Protein AF-H3Z9L7-F1 (afdb_monomer)

Solvent-accessible surface area (backbone atoms only — not comparable to full-atom values): 13593 Å² total; per-residue (Å²): 130,85,54,36,37,76,87,76,59,53,70,48,98,60,85,63,90,52,75,41,64,40,90,86,77,64,50,62,37,34,60,42,58,54,85,93,40,88,86,55,59,72,44,63,26,44,66,69,57,41,51,52,47,52,49,51,50,51,51,52,50,52,51,52,52,47,47,65,67,30,56,75,47,74,56,52,65,69,63,22,47,75,63,36,71,85,96,60,56,69,71,52,28,53,46,48,16,50,54,49,39,61,72,71,56,73,44,80,50,39,62,26,39,14,50,53,23,41,52,45,12,55,53,27,44,78,68,70,36,56,69,59,13,51,54,25,35,52,52,12,52,51,29,42,53,50,46,49,51,69,74,42,77,84,52,90,86,80,63,85,51,81,46,59,60,93,84,46,56,75,66,47,54,71,48,78,48,54,77,42,81,55,69,95,62,88,88,80,86,80,90,87,84,81,93,77,74,92,75,73,75,96,80,79,86,89,82,87,81,85,89,79,73,84,81,88,78,80,95,129

Sequence (220 aa):
MDLNCPYCQTAFPKFPSRKTKCQACGQVVYPKRRIEDPAGVKVLLTEQQANEVENAWREHQAKAQLIETLKPTGITFEQLQTYSAPDIAIEDIAYHGLQHCLHEFLIDDLNARAFAYHLLGNLAWKRAQKDKAFQFHQNGFFNTAKNFQTKQTSIPGLKLELKGRPLACAECTQVAGVLELDVYLHQKLLPVTSCKLFARNFGRGCLELYPNLPSFTNWT

Nearest PDB structures (foldseek):
  4wng-assembly1_A  TM=5.705E-01  e=8.956E-01  Homo sapiens
  4wne-assembly1_A  TM=5.656E-01  e=1.376E+00  Homo sapiens
  4g2v-assembly1_A  TM=6.083E-01  e=2.246E+00  Mus musculus
  8tau-assembly1_Z  TM=6.635E-01  e=5.989E+00  Homo sapiens

Foldseek 3Di:
DQQAAPPPGDHDPDRDPAFDADPPPRATWGFAFAPVDPVRHTDTDHPVVVVVRVVVVVQVVLQVVVQVLLVLQVDGLVQLVVQDDPPDRSLRSLQRSLVVCVVVVVRVQLQSQLSSLQSNLVSCVVVVVNVSSLVSNVSSVVSVVVVVCVVVVVDPPWDFDFDADPPDDPVSVVSGGPGAGPGPDPDDDDDDDDDPPVPDDDDDDDDDDDDDDDDDDDDD

Secondary structure (DSSP, 8-state):
---B-TTT-PBPSS--SS-EE-TTT--EEEEEE-SS-TT--EEEE-HHHHHHHHHHHHHHHHHHHHHHHHGGGT--HHHHHTTS-TT--HHHHHHHHHHHHHHTT---SHHHHHHHHHHHHHHHHHTT-HHHHHHHHHHHHHHHHHHHHHHTTTSTT----EEPPTT--HHHHHS----EE-----S-PPP------SSSSS------------------

Organism: NCBI:txid1129374

pLDDT: mean 74.97, std 24.69, range [27.86, 98.62]

Radius of gyration: 26.39 Å; Cα contacts (8 Å, |Δi|>4): 223; chains: 1; bounding box: 45×48×92 Å

Structure (mmCIF, N/CA/C/O backbone):
data_AF-H3Z9L7-F1
#
_entry.id   AF-H3Z9L7-F1
#
loop_
_atom_site.group_PDB
_atom_site.id
_atom_site.type_symbol
_atom_site.label_atom_id
_atom_site.label_alt_id
_atom_site.label_comp_id
_atom_site.label_asym_id
_atom_site.label_entity_id
_atom_site.label_seq_id
_atom_site.pdbx_PDB_ins_code
_atom_site.Cartn_x
_atom_site.Cartn_y
_atom_site.Cartn_z
_atom_site.occupancy
_atom_site.B_iso_or_equiv
_atom_site.auth_seq_id
_atom_site.auth_comp_id
_atom_site.auth_asym_id
_atom_site.auth_atom_id
_atom_site.pdbx_PDB_model_num
ATOM 1 N N . MET A 1 1 ? -20.905 -10.219 20.782 1.00 67.69 1 MET A N 1
ATOM 2 C CA . MET A 1 1 ? -20.022 -9.038 20.682 1.00 67.69 1 MET A CA 1
ATOM 3 C C . MET A 1 1 ? -20.094 -8.324 22.000 1.00 67.69 1 MET A C 1
ATOM 5 O O . MET A 1 1 ? -21.196 -7.969 22.409 1.00 67.69 1 MET A O 1
ATOM 9 N N . ASP A 1 2 ? -18.953 -8.135 22.644 1.00 81.75 2 ASP A N 1
ATOM 10 C CA . ASP A 1 2 ? -18.918 -7.450 23.926 1.00 81.75 2 ASP A CA 1
ATOM 11 C C . ASP A 1 2 ? -19.124 -5.957 23.693 1.00 81.75 2 ASP A C 1
ATOM 13 O O . ASP A 1 2 ? -18.358 -5.283 23.007 1.00 81.75 2 ASP A O 1
ATOM 17 N N . LEU A 1 3 ? -20.222 -5.450 24.241 1.00 94.19 3 LEU A N 1
ATOM 18 C CA . LEU A 1 3 ? -20.629 -4.049 24.187 1.00 94.19 3 LEU A CA 1
ATOM 19 C C . LEU A 1 3 ? -19.972 -3.235 25.306 1.00 94.19 3 LEU A C 1
ATOM 21 O O . LEU A 1 3 ? -20.516 -2.228 25.747 1.00 94.19 3 LEU A O 1
ATOM 25 N N . ASN A 1 4 ? -18.812 -3.673 25.781 1.00 97.94 4 ASN A N 1
ATOM 26 C CA . ASN A 1 4 ? -18.179 -3.151 26.981 1.00 97.94 4 ASN A CA 1
ATOM 27 C C . ASN A 1 4 ? -17.199 -2.029 26.640 1.00 97.94 4 ASN A C 1
ATOM 29 O O . ASN A 1 4 ? -16.520 -2.046 25.612 1.00 97.94 4 ASN A O 1
ATOM 33 N N . CYS A 1 5 ? -17.131 -1.023 27.509 1.00 97.94 5 CYS A N 1
ATOM 34 C CA . CYS A 1 5 ? -16.159 0.052 27.389 1.00 97.94 5 CYS A CA 1
ATOM 35 C C . CYS A 1 5 ? -14.731 -0.506 27.522 1.00 97.94 5 CYS A C 1
ATOM 37 O O . CYS A 1 5 ? -14.427 -1.091 28.559 1.00 97.94 5 CYS A O 1
ATOM 39 N N . PRO A 1 6 ? -13.816 -0.262 26.565 1.00 97.75 6 PRO A N 1
ATOM 40 C CA . PRO A 1 6 ? -12.449 -0.781 26.637 1.00 97.75 6 PRO A CA 1
ATOM 41 C C . PRO A 1 6 ? -11.633 -0.204 27.807 1.00 97.75 6 PRO A C 1
ATOM 43 O O . PRO A 1 6 ? -10.583 -0.743 28.134 1.00 97.75 6 PRO A O 1
ATOM 46 N N . TYR A 1 7 ? -12.106 0.875 28.447 1.00 97.88 7 TYR A N 1
ATOM 47 C CA . TYR A 1 7 ? -11.436 1.513 29.585 1.00 97.88 7 TYR A CA 1
ATOM 48 C C . TYR A 1 7 ? -11.915 1.005 30.951 1.00 97.88 7 TYR A C 1
ATOM 50 O O . TYR A 1 7 ? -11.100 0.786 31.836 1.00 97.88 7 TYR A O 1
ATOM 58 N N . CYS A 1 8 ? -13.230 0.858 31.150 1.00 97.94 8 CYS A N 1
ATOM 59 C CA . CYS A 1 8 ? -13.816 0.525 32.460 1.00 97.94 8 CYS A CA 1
ATOM 60 C C . CYS A 1 8 ? -14.693 -0.732 32.458 1.00 97.94 8 CYS A C 1
ATOM 62 O O . CYS A 1 8 ? -15.274 -1.065 33.483 1.00 97.94 8 CYS A O 1
ATOM 64 N N . GLN A 1 9 ? -14.819 -1.410 31.316 1.00 97.94 9 GLN A N 1
ATOM 65 C CA . GLN A 1 9 ? -15.633 -2.613 31.112 1.00 97.94 9 GLN A CA 1
ATOM 66 C C . GLN A 1 9 ? -17.149 -2.448 31.311 1.00 97.94 9 GLN A C 1
ATOM 68 O O . GLN A 1 9 ? -17.894 -3.395 31.074 1.00 97.94 9 GLN A O 1
ATOM 73 N N . THR A 1 10 ? -17.650 -1.254 31.644 1.00 98.06 10 THR A N 1
ATOM 74 C CA . THR A 1 10 ? -19.096 -1.000 31.707 1.00 98.06 10 THR A CA 1
ATOM 75 C C . THR A 1 10 ? -19.752 -1.215 30.344 1.00 98.06 10 THR A C 1
ATOM 77 O O . THR A 1 10 ? -19.306 -0.654 29.336 1.00 98.06 10 THR A O 1
ATOM 80 N N . ALA A 1 11 ? -20.831 -1.995 30.321 1.00 97.62 11 ALA A N 1
ATOM 81 C CA . ALA A 1 11 ? -21.614 -2.261 29.122 1.00 97.62 11 ALA A CA 1
ATOM 82 C C . ALA A 1 11 ? -22.328 -0.997 28.611 1.00 97.62 11 ALA A C 1
ATOM 84 O O . ALA A 1 11 ? -22.915 -0.230 29.376 1.00 97.62 11 ALA A O 1
ATOM 85 N N . PHE A 1 12 ? -22.311 -0.792 27.296 1.00 96.81 12 PHE A N 1
ATOM 86 C CA . PHE A 1 12 ? -23.117 0.215 26.621 1.00 96.81 12 PHE A CA 1
ATOM 87 C C . PHE A 1 12 ? -24.539 -0.317 26.381 1.00 96.81 12 PHE A C 1
ATOM 89 O O . PHE A 1 12 ? -24.693 -1.458 25.946 1.00 96.81 12 PHE A O 1
ATOM 96 N N . PRO A 1 13 ? -25.587 0.513 26.556 1.00 96.25 13 PRO A N 1
ATOM 97 C CA . PRO A 1 13 ? -26.972 0.090 26.322 1.00 96.25 13 PRO A CA 1
ATOM 98 C C . PRO A 1 13 ? -27.248 -0.236 24.846 1.00 96.25 13 PRO A C 1
ATOM 100 O O . PRO A 1 13 ? -28.115 -1.042 24.523 1.00 96.25 13 PRO A O 1
ATOM 103 N N . LYS A 1 14 ? -26.512 0.407 23.932 1.00 96.81 14 LYS A N 1
ATOM 104 C CA . LYS A 1 14 ? -26.560 0.183 22.486 1.00 96.81 14 LYS A CA 1
ATOM 105 C C . LYS A 1 14 ? -25.184 0.448 21.888 1.00 96.81 14 LYS A C 1
ATOM 107 O O . LYS A 1 14 ? -24.465 1.325 22.365 1.00 96.81 14 LYS A O 1
ATOM 112 N N . PHE A 1 15 ? -24.848 -0.251 20.803 1.00 97.19 15 PHE A N 1
ATOM 113 C CA . PHE A 1 15 ? -23.586 -0.033 20.100 1.00 97.19 15 PHE A CA 1
ATOM 114 C C . PHE A 1 15 ? -23.512 1.392 19.529 1.00 97.19 15 PHE A C 1
ATOM 116 O O . PHE A 1 15 ? -24.370 1.766 18.718 1.00 97.19 15 PHE A O 1
ATOM 123 N N . PRO A 1 16 ? -22.514 2.205 19.916 1.00 96.94 16 PRO A N 1
ATOM 124 C CA . PRO A 1 16 ? -22.379 3.555 19.393 1.00 96.94 16 PRO A CA 1
ATOM 125 C C . PRO A 1 16 ? -22.015 3.525 17.902 1.00 96.94 16 PRO A C 1
ATOM 127 O O . PRO A 1 16 ? -21.085 2.847 17.470 1.00 96.94 16 PRO A O 1
ATOM 130 N N . SER A 1 17 ? -22.747 4.289 17.087 1.00 96.94 17 SER A N 1
ATOM 131 C CA . SER A 1 17 ? -22.490 4.392 15.642 1.00 96.94 17 SER A CA 1
ATOM 132 C C . SER A 1 17 ? -21.330 5.333 15.296 1.00 96.94 17 SER A C 1
ATOM 134 O O . SER A 1 17 ? -20.729 5.186 14.231 1.00 96.94 17 SER A O 1
ATOM 136 N N . ARG A 1 18 ? -21.017 6.271 16.199 1.00 97.69 18 ARG A N 1
ATOM 137 C CA . ARG A 1 18 ? -19.987 7.316 16.092 1.00 97.69 18 ARG A CA 1
ATOM 138 C C . ARG A 1 18 ? -19.133 7.373 17.362 1.00 97.69 18 ARG A C 1
ATOM 140 O O . ARG A 1 18 ? -19.502 6.787 18.379 1.00 97.69 18 ARG A O 1
ATOM 147 N N . LYS A 1 19 ? -18.022 8.117 17.317 1.00 97.88 19 LYS A N 1
ATOM 148 C CA . LYS A 1 19 ? -17.190 8.443 18.492 1.00 97.88 19 LYS A CA 1
ATOM 149 C C . LYS A 1 19 ? -18.081 8.948 19.638 1.00 97.88 19 LYS A C 1
ATOM 151 O O . LYS A 1 19 ? -18.848 9.888 19.437 1.00 97.88 19 LYS A O 1
ATOM 156 N N . THR A 1 20 ? -18.022 8.302 20.804 1.00 98.31 20 THR A N 1
ATOM 157 C CA . THR A 1 20 ? -18.962 8.544 21.920 1.00 98.31 20 THR A CA 1
ATOM 158 C C . THR A 1 20 ? -18.232 8.489 23.265 1.00 98.31 20 THR A C 1
ATOM 160 O O . THR A 1 20 ? -17.311 7.697 23.420 1.00 98.31 20 THR A O 1
ATOM 163 N N . LYS A 1 21 ? -18.617 9.319 24.245 1.00 98.56 21 LYS A N 1
ATOM 164 C CA . LYS A 1 21 ? -18.090 9.249 25.623 1.00 98.56 21 LYS A CA 1
ATOM 165 C C . LYS A 1 21 ? -18.813 8.165 26.425 1.00 98.56 21 LYS A C 1
ATOM 167 O O . LYS A 1 21 ? -20.038 8.082 26.374 1.00 98.56 21 LYS A O 1
ATOM 172 N N . CYS A 1 22 ? -18.073 7.353 27.173 1.00 98.38 22 CYS A N 1
ATOM 173 C CA . CYS A 1 22 ? -18.640 6.401 28.121 1.00 98.38 22 CYS A CA 1
ATOM 174 C C . CYS A 1 22 ? -19.298 7.152 29.286 1.00 98.38 22 CYS A C 1
ATOM 176 O O . CYS A 1 22 ? -18.670 8.018 29.892 1.00 98.38 22 CYS A O 1
ATOM 178 N N . GLN A 1 23 ? -20.542 6.805 29.623 1.00 98.06 23 GLN A N 1
ATOM 179 C CA . GLN A 1 23 ? -21.268 7.450 30.725 1.00 98.06 23 GLN A CA 1
ATOM 180 C C . GLN A 1 23 ? -20.692 7.110 32.108 1.00 98.06 23 GLN A C 1
ATOM 182 O O . GLN A 1 23 ? -20.863 7.895 33.031 1.00 98.06 23 GLN A O 1
ATOM 187 N N . ALA A 1 24 ? -19.993 5.978 32.249 1.00 98.06 24 ALA A N 1
ATOM 188 C CA . ALA A 1 24 ? -19.417 5.551 33.523 1.00 98.06 24 ALA A CA 1
ATOM 189 C C . ALA A 1 24 ? -18.050 6.190 33.810 1.00 98.06 24 ALA A C 1
ATOM 191 O O . ALA A 1 24 ? -17.832 6.707 34.897 1.00 98.06 24 ALA A O 1
ATOM 192 N N . CYS A 1 25 ? -17.126 6.170 32.842 1.00 98.25 25 CYS A N 1
ATOM 193 C CA . CYS A 1 25 ? -15.749 6.637 33.057 1.00 98.25 25 CYS A CA 1
ATOM 194 C C . CYS A 1 25 ? -15.391 7.941 32.325 1.00 98.25 25 CYS A C 1
ATOM 196 O O . CYS A 1 25 ? -14.255 8.395 32.415 1.00 98.25 25 CYS A O 1
ATOM 198 N N . GLY A 1 26 ? -16.302 8.516 31.533 1.00 98.25 26 GLY A N 1
ATOM 199 C CA . GLY A 1 26 ? -16.083 9.762 30.782 1.00 98.25 26 GLY A CA 1
ATOM 200 C C . GLY A 1 26 ? -15.141 9.660 29.571 1.00 98.25 26 GLY A C 1
ATOM 201 O O . GLY A 1 26 ? -15.117 10.577 28.746 1.00 98.25 26 GLY A O 1
ATOM 202 N N . GLN A 1 27 ? -14.405 8.553 29.426 1.00 98.56 27 GLN A N 1
ATOM 203 C CA . GLN A 1 27 ? -13.460 8.327 28.327 1.00 98.56 27 GLN A CA 1
ATOM 204 C C . GLN A 1 27 ? -14.170 8.173 26.981 1.00 98.56 27 GLN A C 1
ATOM 206 O O . GLN A 1 27 ? -15.292 7.664 26.902 1.00 98.56 27 GLN A O 1
ATOM 211 N N . VAL A 1 28 ? -13.514 8.608 25.906 1.00 98.62 28 VAL A N 1
ATOM 212 C CA . VAL A 1 28 ? -14.065 8.521 24.552 1.00 98.62 28 VAL A CA 1
ATOM 213 C C . VAL A 1 28 ? -13.734 7.172 23.921 1.00 98.62 28 VAL A C 1
ATOM 215 O O . VAL A 1 28 ? -12.575 6.778 23.878 1.00 98.62 28 VAL A O 1
ATOM 218 N N . VAL A 1 29 ? -14.744 6.490 23.383 1.00 98.50 29 VAL A N 1
ATOM 219 C CA . VAL A 1 29 ? -14.595 5.219 22.666 1.00 98.50 29 VAL A CA 1
ATOM 220 C C . VAL A 1 29 ? -14.807 5.406 21.167 1.00 98.50 29 VAL A C 1
ATOM 222 O O . VAL A 1 29 ? -15.616 6.234 20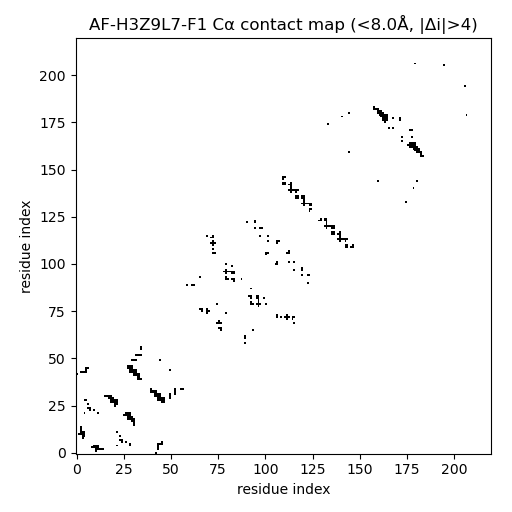.724 1.00 98.50 29 VAL A O 1
ATOM 225 N N . TYR A 1 30 ? -14.093 4.605 20.382 1.00 98.31 30 TYR A N 1
ATOM 226 C CA . TYR A 1 30 ? -14.054 4.700 18.928 1.00 98.31 30 TYR A CA 1
ATOM 227 C C . TYR A 1 30 ? -14.5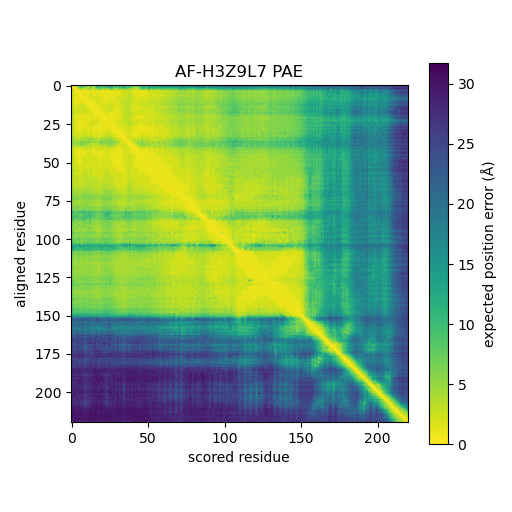84 3.405 18.296 1.00 98.31 30 TYR A C 1
ATOM 229 O O . TYR A 1 30 ? -13.933 2.367 18.408 1.00 98.31 30 TYR A O 1
ATOM 237 N N . PRO A 1 31 ? -15.753 3.428 17.627 1.00 97.88 31 PRO A N 1
ATOM 238 C CA . PRO A 1 31 ? -16.260 2.263 16.910 1.00 97.88 31 PRO A CA 1
ATOM 239 C C . PRO A 1 31 ? -15.533 2.096 15.565 1.00 97.88 31 PRO A C 1
ATOM 241 O O . PRO A 1 31 ? -15.737 2.897 14.647 1.00 97.88 31 PRO A O 1
ATOM 244 N N . LYS A 1 32 ? -14.709 1.051 15.425 1.00 97.56 32 LYS A N 1
ATOM 245 C CA . LYS A 1 32 ? -13.908 0.756 14.216 1.00 97.56 32 LYS A CA 1
ATOM 246 C C . LYS A 1 32 ? -14.072 -0.696 13.767 1.00 97.56 32 LYS A C 1
ATOM 248 O O . LYS A 1 32 ? -14.467 -1.538 14.564 1.00 97.56 32 LYS A O 1
ATOM 253 N N . ARG A 1 33 ? -13.790 -0.984 12.493 1.00 96.69 33 ARG A N 1
ATOM 254 C CA . ARG A 1 33 ? -13.698 -2.355 11.957 1.00 96.69 33 ARG A CA 1
ATOM 255 C C . ARG A 1 33 ? -12.232 -2.760 11.898 1.00 96.69 33 ARG A C 1
ATOM 257 O O . ARG A 1 33 ? -11.414 -1.937 11.497 1.00 96.69 33 ARG A O 1
ATOM 264 N N . ARG A 1 34 ? -11.918 -3.990 12.286 1.00 95.00 34 ARG A N 1
ATOM 265 C CA . ARG A 1 34 ? -10.572 -4.563 12.158 1.00 95.00 34 ARG A CA 1
ATOM 266 C C . ARG A 1 34 ? -10.368 -5.135 10.753 1.00 95.00 34 ARG A C 1
ATOM 268 O O . ARG A 1 34 ? -11.351 -5.460 10.094 1.00 95.00 34 ARG A O 1
ATOM 275 N N . ILE A 1 35 ? -9.123 -5.207 10.291 1.00 94.50 35 ILE A N 1
ATOM 276 C CA . ILE A 1 35 ? -8.789 -5.747 8.957 1.00 94.50 35 ILE A CA 1
ATOM 277 C C . ILE A 1 35 ? -8.804 -7.269 8.983 1.00 94.50 35 ILE A C 1
ATOM 279 O O . ILE A 1 35 ? -9.202 -7.902 8.012 1.00 94.50 35 ILE A O 1
ATOM 283 N N . GLU A 1 36 ? -8.428 -7.848 10.121 1.00 93.25 36 GLU A N 1
ATOM 284 C CA . GLU A 1 36 ? -8.364 -9.289 10.353 1.00 93.25 36 GLU A CA 1
ATOM 285 C C . GLU A 1 36 ? -9.750 -9.928 10.475 1.00 93.25 36 GLU A C 1
ATOM 287 O O . GLU A 1 36 ? -9.844 -11.145 10.603 1.00 93.25 36 GLU A O 1
ATOM 292 N N . ASP A 1 37 ? -10.820 -9.126 10.469 1.00 92.19 37 ASP A N 1
ATOM 293 C CA . ASP A 1 37 ? -12.195 -9.599 10.546 1.00 92.19 37 ASP A CA 1
ATOM 294 C C . ASP A 1 37 ? -12.914 -9.450 9.192 1.00 92.19 37 ASP A C 1
ATOM 296 O O . ASP A 1 37 ? -13.441 -8.373 8.878 1.00 92.19 37 ASP A O 1
ATOM 300 N N . PRO A 1 38 ? -13.013 -10.539 8.405 1.00 84.94 38 PRO A N 1
ATOM 301 C CA . PRO A 1 38 ? -13.709 -10.539 7.123 1.00 84.94 38 PRO A CA 1
ATOM 302 C C . PRO A 1 38 ? -15.198 -10.199 7.241 1.00 84.94 38 PRO A C 1
ATOM 304 O O . PRO A 1 38 ? -15.781 -9.673 6.293 1.00 84.94 38 PRO A O 1
ATOM 307 N N . ALA A 1 39 ? -15.830 -10.470 8.391 1.00 91.75 39 ALA A N 1
ATOM 308 C CA . ALA A 1 39 ? -17.236 -10.133 8.612 1.00 91.75 39 ALA A CA 1
ATOM 309 C C . ALA A 1 39 ? -17.443 -8.618 8.799 1.00 91.75 39 ALA A C 1
ATOM 311 O O . ALA A 1 39 ? -18.569 -8.118 8.717 1.00 91.75 39 ALA A O 1
ATOM 312 N N . GLY A 1 40 ? -16.359 -7.865 9.023 1.00 92.31 40 GLY A N 1
ATOM 313 C CA . GLY A 1 40 ? -16.381 -6.417 9.157 1.00 92.31 40 GLY A CA 1
ATOM 314 C C . GLY A 1 40 ? -17.156 -5.954 10.388 1.00 92.31 40 GLY A C 1
ATOM 315 O O . GLY A 1 40 ? -17.840 -4.923 10.340 1.00 92.31 40 GLY A O 1
ATOM 316 N N . VAL A 1 41 ? -17.077 -6.706 11.483 1.00 94.12 41 VAL A N 1
ATOM 317 C CA . VAL A 1 41 ? -17.716 -6.357 12.745 1.00 94.12 41 VAL A CA 1
ATOM 318 C C . VAL A 1 41 ? -17.068 -5.102 13.319 1.00 94.12 41 VAL A C 1
ATOM 320 O O . VAL A 1 41 ? -15.849 -4.918 13.307 1.00 94.12 41 VAL A O 1
ATOM 323 N N . LYS A 1 42 ? -17.902 -4.198 13.844 1.00 95.81 42 LYS A N 1
ATOM 324 C CA . LYS A 1 42 ? -17.410 -3.042 14.593 1.00 95.81 42 LYS A CA 1
ATOM 325 C C . LYS A 1 42 ? -17.069 -3.453 16.023 1.00 95.81 42 LYS A C 1
ATOM 327 O O . LYS A 1 42 ? -17.882 -4.070 16.703 1.00 95.81 42 LYS A O 1
ATOM 332 N N . VAL A 1 43 ? -15.914 -3.012 16.497 1.00 96.81 43 VAL A N 1
ATOM 333 C CA . VAL A 1 43 ? -15.449 -3.154 17.879 1.00 96.81 43 VAL A CA 1
ATOM 334 C C . VAL A 1 43 ? -15.243 -1.776 18.504 1.00 96.81 43 VAL A C 1
ATOM 336 O O . VAL A 1 43 ? -14.992 -0.797 17.794 1.00 96.81 43 VAL A O 1
ATOM 339 N N . LEU A 1 44 ? -15.387 -1.683 19.827 1.00 97.69 44 LEU A N 1
ATOM 340 C CA . LEU A 1 44 ? -15.091 -0.464 20.580 1.00 97.69 44 LEU A CA 1
ATOM 341 C C . LEU A 1 44 ? -13.622 -0.465 20.983 1.00 97.69 44 LEU A C 1
ATOM 343 O O . LEU A 1 44 ? -13.156 -1.406 21.617 1.00 97.69 44 LEU A O 1
ATOM 347 N N . LEU A 1 45 ? -12.909 0.591 20.607 1.00 97.50 45 LEU A N 1
ATOM 348 C CA . LEU A 1 45 ? -11.473 0.727 20.826 1.00 97.50 45 LEU A CA 1
ATOM 349 C C . LEU A 1 45 ? -11.155 1.980 21.641 1.00 97.50 45 LEU A C 1
ATOM 351 O O . LEU A 1 45 ? -11.932 2.947 21.656 1.00 97.50 45 LEU A O 1
ATOM 355 N N . THR A 1 46 ? -9.997 1.954 22.300 1.00 98.19 46 THR A N 1
ATOM 356 C CA . THR A 1 46 ? -9.355 3.165 22.822 1.00 98.19 46 THR A CA 1
ATOM 357 C C . THR A 1 46 ? -8.897 4.062 21.669 1.00 98.19 46 THR A C 1
ATOM 359 O O . THR A 1 46 ? -8.853 3.638 20.515 1.00 98.19 46 THR A O 1
ATOM 362 N N . GLU A 1 47 ? -8.545 5.314 21.960 1.00 97.94 47 GLU A N 1
ATOM 363 C CA . GLU A 1 47 ? -7.982 6.228 20.955 1.00 97.94 47 GLU A CA 1
ATOM 364 C C . GLU A 1 47 ? -6.725 5.668 20.281 1.00 97.94 47 GLU A C 1
ATOM 366 O O . GLU A 1 47 ? -6.639 5.652 19.056 1.00 97.94 47 GLU A O 1
ATOM 371 N N . GLN A 1 48 ? -5.784 5.152 21.076 1.00 97.81 48 GLN A N 1
ATOM 372 C CA . GLN A 1 48 ? -4.549 4.564 20.564 1.00 97.81 48 GLN A CA 1
ATOM 373 C C . GLN A 1 48 ? -4.841 3.385 19.625 1.00 97.81 48 GLN A C 1
ATOM 375 O O . GLN A 1 48 ? -4.389 3.382 18.484 1.00 97.81 48 GLN A O 1
ATOM 380 N N . GLN A 1 49 ? -5.669 2.436 20.066 1.00 97.69 49 GLN A N 1
ATOM 381 C CA . GLN A 1 49 ? -6.058 1.277 19.258 1.00 97.69 49 GLN A CA 1
ATOM 382 C C . GLN A 1 49 ? -6.816 1.682 17.986 1.00 97.69 49 GLN A C 1
ATOM 384 O O . GLN A 1 49 ? -6.680 1.051 16.941 1.00 97.69 49 GLN A O 1
ATOM 389 N N . ALA A 1 50 ? -7.640 2.730 18.053 1.00 97.88 50 ALA A N 1
ATOM 390 C CA . ALA A 1 50 ? -8.340 3.242 16.883 1.00 97.88 50 ALA A CA 1
ATOM 391 C C . ALA A 1 50 ? -7.369 3.826 15.851 1.00 97.88 50 ALA A C 1
ATOM 393 O O . ALA A 1 50 ? -7.554 3.574 14.662 1.00 97.88 50 ALA A O 1
ATOM 394 N N . ASN A 1 51 ? -6.337 4.546 16.300 1.00 97.50 51 ASN A N 1
ATOM 395 C CA . ASN A 1 51 ? -5.282 5.065 15.430 1.00 97.50 51 ASN A CA 1
ATOM 396 C C . ASN A 1 51 ? -4.460 3.928 14.803 1.00 97.50 51 ASN A C 1
ATOM 398 O O . ASN A 1 51 ? -4.182 3.972 13.610 1.00 97.50 51 ASN A O 1
ATOM 402 N N . GLU A 1 52 ? -4.124 2.886 15.569 1.00 96.50 52 GLU A N 1
ATOM 403 C CA . GLU A 1 52 ? -3.441 1.685 15.059 1.00 96.50 52 GLU A CA 1
ATOM 404 C C . GLU A 1 52 ? -4.265 0.999 13.958 1.00 96.50 52 GLU A C 1
ATOM 406 O O . GLU A 1 52 ? -3.755 0.733 12.871 1.00 96.50 52 GLU A O 1
ATOM 411 N N . VAL A 1 53 ? -5.568 0.801 14.187 1.00 96.38 53 VAL A N 1
ATOM 412 C CA . VAL A 1 53 ? -6.476 0.232 13.179 1.00 96.38 53 VAL A CA 1
ATOM 413 C C . VAL A 1 53 ? -6.594 1.135 11.949 1.00 96.38 53 VAL A C 1
ATOM 415 O O . VAL A 1 53 ? -6.609 0.642 10.824 1.00 96.38 53 VAL A O 1
ATOM 418 N N . GLU A 1 54 ? -6.669 2.457 12.119 1.00 96.31 54 GLU A N 1
ATOM 419 C CA . GLU A 1 54 ? -6.680 3.395 10.989 1.00 96.31 54 GLU A CA 1
ATOM 420 C C . GLU A 1 54 ? -5.381 3.354 10.174 1.00 96.31 54 GLU A C 1
ATOM 422 O O . GLU A 1 54 ? -5.434 3.413 8.945 1.00 96.31 54 GLU A O 1
ATOM 427 N N . ASN A 1 55 ? -4.225 3.235 10.830 1.00 94.31 55 ASN A N 1
ATOM 428 C CA . ASN A 1 55 ? -2.932 3.072 10.163 1.00 94.31 55 ASN A CA 1
ATOM 429 C C . ASN A 1 55 ? -2.901 1.781 9.351 1.00 94.31 55 ASN A C 1
ATOM 431 O O . ASN A 1 55 ? -2.632 1.830 8.151 1.00 94.31 55 ASN A O 1
ATOM 435 N N . ALA A 1 56 ? -3.294 0.665 9.966 1.00 94.19 56 ALA A N 1
ATOM 436 C CA . ALA A 1 56 ? -3.364 -0.621 9.291 1.00 94.19 56 ALA A CA 1
ATOM 437 C C . ALA A 1 56 ? -4.280 -0.559 8.054 1.00 94.19 56 ALA A C 1
ATOM 439 O O . ALA A 1 56 ? -3.960 -1.120 7.007 1.00 94.19 56 ALA A O 1
ATOM 440 N N . TRP A 1 57 ? -5.410 0.165 8.121 1.00 94.81 57 TRP A N 1
ATOM 441 C CA . TRP A 1 57 ? -6.318 0.299 6.972 1.00 94.81 57 TRP A CA 1
ATOM 442 C C . TRP A 1 57 ? -5.686 1.097 5.839 1.00 94.81 57 TRP A C 1
ATOM 444 O O . TRP A 1 57 ? -5.873 0.744 4.673 1.00 94.81 57 TRP A O 1
ATOM 454 N N . ARG A 1 58 ? -4.937 2.155 6.168 1.00 93.50 58 ARG A N 1
ATOM 455 C CA . ARG A 1 58 ? -4.188 2.937 5.178 1.00 93.50 58 ARG A CA 1
ATOM 456 C C . ARG A 1 58 ? -3.129 2.083 4.492 1.00 93.50 58 ARG A C 1
ATOM 458 O O . ARG A 1 58 ? -3.051 2.107 3.268 1.00 93.50 58 ARG A O 1
ATOM 465 N N . GLU A 1 59 ? -2.382 1.290 5.251 1.00 90.56 59 GLU A N 1
ATOM 466 C CA . GLU A 1 59 ? -1.387 0.358 4.710 1.00 90.56 59 GLU A CA 1
ATOM 467 C C . GLU A 1 59 ? -2.035 -0.714 3.830 1.00 90.56 59 GLU A C 1
ATOM 469 O O . GLU A 1 59 ? -1.618 -0.921 2.693 1.00 90.56 59 GLU A O 1
ATOM 474 N N . HIS A 1 60 ? -3.118 -1.341 4.292 1.00 92.81 60 HIS A N 1
ATOM 475 C CA . HIS A 1 60 ? -3.855 -2.329 3.506 1.00 92.81 60 HIS A CA 1
ATOM 476 C C . HIS A 1 60 ? -4.381 -1.740 2.186 1.00 92.81 60 HIS A C 1
ATOM 478 O O . HIS A 1 60 ? -4.257 -2.363 1.130 1.00 92.81 60 HIS A O 1
ATOM 484 N N . GLN A 1 61 ? -4.930 -0.521 2.214 1.00 92.88 61 GLN A N 1
ATOM 485 C CA . GLN A 1 61 ? -5.388 0.180 1.011 1.00 92.88 61 GLN A CA 1
ATOM 486 C C . GLN A 1 61 ? -4.234 0.537 0.070 1.00 92.88 61 GLN A C 1
ATOM 488 O O . GLN A 1 61 ? -4.355 0.322 -1.135 1.00 92.88 61 GLN A O 1
ATOM 493 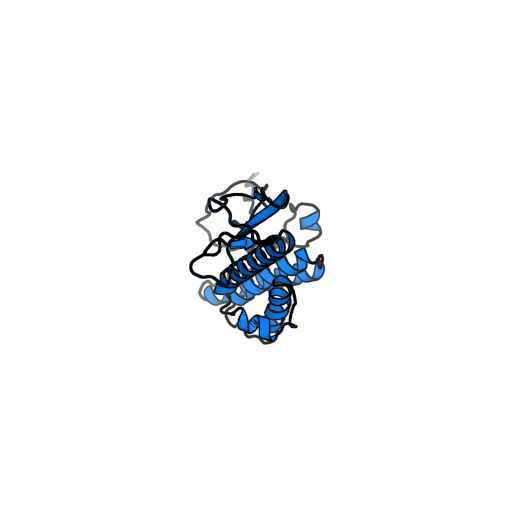N N . ALA A 1 62 ? -3.116 1.037 0.601 1.00 88.62 62 ALA A N 1
ATOM 494 C CA . ALA A 1 62 ? -1.924 1.336 -0.186 1.00 88.62 62 ALA A CA 1
ATOM 495 C C . ALA A 1 62 ? -1.364 0.070 -0.852 1.00 88.62 62 ALA A C 1
ATOM 497 O O . ALA A 1 62 ? -1.056 0.088 -2.044 1.00 88.62 62 ALA A O 1
ATOM 498 N N . LYS A 1 63 ? -1.318 -1.053 -0.123 1.00 92.94 63 LYS A N 1
ATOM 499 C CA . LYS A 1 63 ? -0.911 -2.361 -0.652 1.00 92.94 63 LYS A C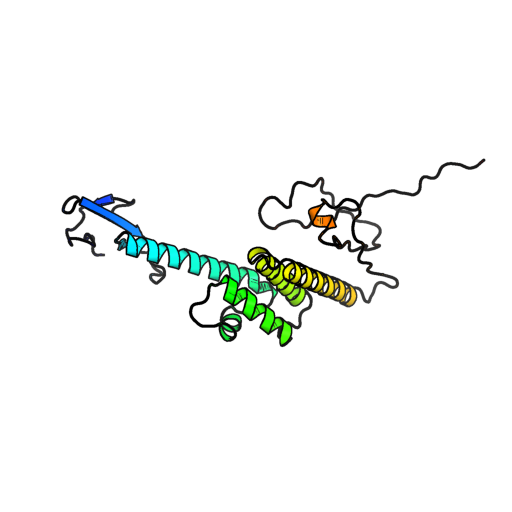A 1
ATOM 500 C C . LYS A 1 63 ? -1.849 -2.817 -1.766 1.00 92.94 63 LYS A C 1
ATOM 502 O O . LYS A 1 63 ? -1.377 -3.188 -2.836 1.00 92.94 63 LYS A O 1
ATOM 507 N N . ALA A 1 64 ? -3.163 -2.758 -1.552 1.00 93.00 64 ALA A N 1
ATOM 508 C CA . ALA A 1 64 ? -4.145 -3.130 -2.568 1.00 93.00 64 ALA A CA 1
ATOM 509 C C . ALA A 1 64 ? -4.019 -2.258 -3.829 1.00 93.00 64 ALA A C 1
ATOM 511 O O . ALA A 1 64 ? -3.997 -2.776 -4.943 1.00 93.00 64 ALA A O 1
ATOM 512 N N . GLN A 1 65 ? -3.859 -0.942 -3.666 1.00 90.75 65 GLN A N 1
ATOM 513 C CA . GLN A 1 65 ? -3.655 -0.022 -4.783 1.00 90.75 65 GLN A CA 1
ATOM 514 C C . GLN A 1 65 ? -2.351 -0.311 -5.535 1.00 90.75 65 GLN A C 1
ATOM 516 O O . GLN A 1 65 ? -2.325 -0.251 -6.766 1.00 90.75 65 GLN A O 1
ATOM 521 N N . LEU A 1 66 ? -1.273 -0.631 -4.819 1.00 89.31 66 LEU A N 1
ATOM 522 C CA . LEU A 1 66 ? -0.008 -1.022 -5.428 1.00 89.31 66 LEU A CA 1
ATOM 523 C C . LEU A 1 66 ? -0.162 -2.321 -6.226 1.00 89.31 66 LEU A C 1
ATOM 525 O O . LEU A 1 66 ? 0.265 -2.358 -7.373 1.00 89.31 66 LEU A O 1
ATOM 529 N N . ILE A 1 67 ? -0.821 -3.344 -5.674 1.00 91.81 67 ILE A N 1
ATOM 530 C CA . ILE A 1 67 ? -1.104 -4.603 -6.382 1.00 91.81 67 ILE A CA 1
ATOM 531 C C . ILE A 1 67 ? -1.859 -4.333 -7.688 1.00 91.81 67 ILE A C 1
ATOM 533 O O . ILE A 1 67 ? -1.443 -4.806 -8.742 1.00 91.81 67 ILE A O 1
ATOM 537 N N . GLU A 1 68 ? -2.921 -3.524 -7.647 1.00 91.81 68 GLU A N 1
ATOM 538 C CA . GLU A 1 68 ? -3.662 -3.130 -8.853 1.00 91.81 68 GLU A CA 1
ATOM 539 C C . GLU A 1 68 ? -2.776 -2.389 -9.860 1.00 91.81 68 GLU A C 1
ATOM 541 O O . GLU A 1 68 ? -2.849 -2.642 -11.062 1.00 91.81 68 GLU A O 1
ATOM 546 N N . THR A 1 69 ? -1.901 -1.510 -9.368 1.00 85.31 69 THR A N 1
ATOM 547 C CA . THR A 1 69 ? -0.952 -0.761 -10.198 1.00 85.31 69 THR A CA 1
ATOM 548 C C . THR A 1 69 ? 0.067 -1.691 -10.856 1.00 85.31 69 THR A C 1
ATOM 550 O O . THR A 1 69 ? 0.443 -1.448 -11.993 1.00 85.31 69 THR A O 1
ATOM 553 N N . LEU A 1 70 ? 0.504 -2.756 -10.183 1.00 87.50 70 LEU A N 1
ATOM 554 C CA . LEU A 1 70 ? 1.506 -3.700 -10.686 1.00 87.50 70 LEU A CA 1
ATOM 555 C C . LEU A 1 70 ? 0.944 -4.735 -11.662 1.00 87.50 70 LEU A C 1
ATOM 557 O O . LEU A 1 70 ? 1.718 -5.350 -12.385 1.00 87.50 70 LEU A O 1
ATOM 561 N N . LYS A 1 71 ? -0.380 -4.910 -11.758 1.00 90.75 71 LYS A N 1
ATOM 562 C CA . LYS A 1 71 ? -0.989 -5.885 -12.684 1.00 90.75 71 LYS A CA 1
ATOM 563 C C . LYS A 1 71 ? -0.408 -5.867 -14.109 1.00 90.75 71 LYS A C 1
ATOM 565 O O . LYS A 1 71 ? -0.145 -6.950 -14.626 1.00 90.75 71 LYS A O 1
ATOM 570 N N . PRO A 1 72 ? -0.158 -4.707 -14.755 1.00 85.38 72 PRO A N 1
ATOM 571 C CA . PRO A 1 72 ? 0.412 -4.669 -16.101 1.00 85.38 72 PRO A CA 1
ATOM 572 C C . PRO A 1 72 ? 1.853 -5.180 -16.188 1.00 85.38 72 PRO A C 1
ATOM 574 O O . PRO A 1 72 ? 2.301 -5.498 -17.285 1.00 85.38 72 PRO A O 1
ATOM 577 N N . THR A 1 73 ? 2.594 -5.228 -15.075 1.00 85.38 73 THR A N 1
ATOM 578 C CA . THR A 1 73 ? 3.981 -5.707 -15.066 1.00 85.38 73 THR A CA 1
ATOM 579 C C . THR A 1 73 ? 4.092 -7.220 -14.917 1.00 85.38 73 THR A C 1
ATOM 581 O O . THR A 1 73 ? 5.161 -7.768 -15.166 1.00 85.38 73 THR A O 1
ATOM 584 N N . GLY A 1 74 ? 3.017 -7.889 -14.488 1.00 90.56 74 GLY A N 1
ATOM 585 C CA . GLY A 1 74 ? 3.044 -9.302 -14.111 1.00 90.56 74 GLY A CA 1
ATOM 586 C C . GLY A 1 74 ? 3.782 -9.588 -12.797 1.00 90.56 74 GLY A C 1
ATOM 587 O O . GLY A 1 74 ? 3.853 -10.746 -12.398 1.00 90.56 74 GLY A O 1
ATOM 588 N N . ILE A 1 75 ? 4.304 -8.560 -12.113 1.00 90.81 75 ILE A N 1
ATOM 589 C CA . ILE A 1 75 ? 5.002 -8.710 -10.833 1.00 90.81 75 ILE A CA 1
ATOM 590 C C . ILE A 1 75 ? 3.989 -8.733 -9.689 1.00 90.81 75 ILE A C 1
ATOM 592 O O . ILE A 1 75 ? 3.126 -7.856 -9.593 1.00 90.81 75 ILE A O 1
ATOM 596 N N . THR A 1 76 ? 4.123 -9.698 -8.782 1.00 93.88 76 THR A N 1
ATOM 597 C CA . THR A 1 76 ? 3.322 -9.757 -7.555 1.00 93.88 76 THR A CA 1
ATOM 598 C C . THR A 1 76 ? 3.966 -8.958 -6.423 1.00 93.88 76 THR A C 1
ATOM 600 O O . THR A 1 76 ? 5.167 -8.683 -6.412 1.00 93.88 76 THR A O 1
ATOM 603 N N . PHE A 1 77 ? 3.170 -8.582 -5.423 1.00 93.06 77 PHE A N 1
ATOM 604 C CA . PHE A 1 77 ? 3.695 -7.863 -4.263 1.00 93.06 77 PHE A CA 1
ATOM 605 C C . PHE A 1 77 ? 4.690 -8.713 -3.456 1.00 93.06 77 PHE A C 1
ATOM 607 O O . PHE A 1 77 ? 5.677 -8.190 -2.948 1.00 93.06 77 PHE A O 1
ATOM 614 N N . GLU A 1 78 ? 4.475 -10.026 -3.393 1.00 94.00 78 GLU A N 1
ATOM 615 C CA . GLU A 1 78 ? 5.343 -10.987 -2.704 1.00 94.00 78 GLU A CA 1
ATOM 616 C C . GLU A 1 78 ? 6.738 -11.045 -3.347 1.00 94.00 78 GLU A C 1
ATOM 618 O O . GLU A 1 78 ? 7.753 -11.096 -2.648 1.00 94.00 78 GLU A O 1
ATOM 623 N N . GLN A 1 79 ? 6.809 -10.958 -4.681 1.00 90.50 79 GLN A N 1
ATOM 624 C CA . GLN A 1 79 ? 8.085 -10.852 -5.390 1.00 90.50 79 GLN A CA 1
ATOM 625 C C . GLN A 1 79 ? 8.824 -9.566 -5.003 1.00 90.50 79 GLN A C 1
ATOM 627 O O . GLN A 1 79 ? 10.012 -9.620 -4.705 1.00 90.50 79 GLN A O 1
ATOM 632 N N . LEU A 1 80 ? 8.132 -8.422 -4.923 1.00 89.94 80 LEU A N 1
ATOM 633 C CA . LEU A 1 80 ? 8.756 -7.163 -4.490 1.00 89.94 80 LEU A CA 1
ATOM 634 C C . LEU A 1 80 ? 9.244 -7.216 -3.035 1.00 89.94 80 LEU A C 1
ATOM 636 O O . LEU A 1 80 ? 10.323 -6.705 -2.724 1.00 89.94 80 LEU A O 1
ATOM 640 N N . GLN A 1 81 ? 8.474 -7.851 -2.147 1.00 90.94 81 GLN A N 1
ATOM 641 C CA . GLN A 1 81 ? 8.849 -8.016 -0.741 1.00 90.94 81 GLN A CA 1
ATOM 642 C C . GLN A 1 81 ? 10.130 -8.832 -0.558 1.00 90.94 81 GLN A C 1
ATOM 644 O O . GLN A 1 81 ? 10.874 -8.568 0.379 1.00 90.94 81 GLN A O 1
ATOM 649 N N . THR A 1 82 ? 10.432 -9.761 -1.470 1.00 91.00 82 THR A N 1
ATOM 650 C CA . THR A 1 82 ? 11.662 -10.577 -1.419 1.00 91.00 82 THR A CA 1
ATOM 651 C C . THR A 1 82 ? 12.936 -9.725 -1.477 1.00 91.00 82 THR A C 1
ATOM 653 O O . THR A 1 82 ? 13.980 -10.127 -0.971 1.00 91.00 82 THR A O 1
ATOM 656 N N . TYR A 1 83 ? 12.846 -8.523 -2.052 1.00 86.06 83 TYR A N 1
ATOM 657 C CA . TYR A 1 83 ? 13.972 -7.602 -2.237 1.00 86.06 83 TYR A CA 1
ATOM 658 C C . TYR A 1 83 ? 13.959 -6.423 -1.261 1.00 86.06 83 TYR A C 1
ATOM 660 O O . TYR A 1 83 ? 14.682 -5.444 -1.444 1.00 86.06 83 TYR A O 1
ATOM 668 N N . SER A 1 84 ? 13.104 -6.493 -0.245 1.00 84.31 84 SER A N 1
ATOM 669 C CA . SER A 1 84 ? 12.839 -5.409 0.690 1.00 84.31 84 SER A CA 1
ATOM 670 C C . SER A 1 84 ? 13.206 -5.832 2.107 1.00 84.31 84 SER A C 1
ATOM 672 O O . SER A 1 84 ? 13.005 -6.982 2.490 1.00 84.31 84 SER A O 1
ATOM 674 N N . ALA A 1 85 ? 13.733 -4.902 2.904 1.00 84.06 85 ALA A N 1
ATOM 675 C CA . ALA A 1 85 ? 13.894 -5.144 4.333 1.00 84.06 85 ALA A CA 1
ATOM 676 C C . ALA A 1 85 ? 12.513 -5.332 4.999 1.00 84.06 85 ALA A C 1
ATOM 678 O O . ALA A 1 85 ? 11.523 -4.768 4.515 1.00 84.06 85 ALA A O 1
ATOM 679 N N . PRO A 1 86 ? 12.422 -6.108 6.095 1.00 82.69 86 PRO A N 1
ATOM 680 C CA . PRO A 1 86 ? 11.202 -6.153 6.891 1.00 82.69 86 PRO A CA 1
ATOM 681 C C . PRO A 1 86 ? 10.857 -4.750 7.413 1.00 82.69 86 PRO A C 1
ATOM 683 O O . PRO A 1 86 ? 11.742 -3.916 7.605 1.00 82.69 86 PRO A O 1
ATOM 686 N N . ASP A 1 87 ? 9.566 -4.500 7.627 1.00 86.06 87 ASP A N 1
ATOM 687 C CA . ASP A 1 87 ? 9.036 -3.285 8.265 1.00 86.06 87 ASP A CA 1
ATOM 688 C C . ASP A 1 87 ? 9.310 -1.951 7.537 1.00 86.06 87 ASP A C 1
ATOM 690 O O . ASP A 1 87 ? 9.250 -0.880 8.143 1.00 86.06 87 ASP A O 1
ATOM 694 N N . ILE A 1 88 ? 9.576 -1.980 6.227 1.00 89.94 88 ILE A N 1
ATOM 695 C CA . ILE A 1 88 ? 9.673 -0.757 5.415 1.00 89.94 88 ILE A CA 1
ATOM 696 C C . ILE A 1 88 ? 8.310 -0.342 4.845 1.00 89.94 88 ILE A C 1
ATOM 698 O O . ILE A 1 88 ? 7.415 -1.167 4.649 1.00 89.94 88 ILE A O 1
ATOM 702 N N . ALA A 1 89 ? 8.158 0.948 4.536 1.00 90.50 89 ALA A N 1
ATOM 703 C CA . ALA A 1 89 ? 6.926 1.469 3.954 1.00 90.50 89 ALA A CA 1
ATOM 704 C C . ALA A 1 89 ? 6.633 0.831 2.584 1.00 90.50 89 ALA A C 1
ATOM 706 O O . ALA A 1 89 ? 7.536 0.488 1.821 1.00 90.50 89 ALA A O 1
ATOM 707 N N . ILE A 1 90 ? 5.353 0.714 2.229 1.00 90.44 90 ILE A N 1
ATOM 708 C CA . ILE A 1 90 ? 4.912 0.079 0.975 1.00 90.44 90 ILE A CA 1
ATOM 709 C C . ILE A 1 90 ? 5.512 0.770 -0.257 1.00 90.44 90 ILE A C 1
ATOM 711 O O . ILE A 1 90 ? 5.863 0.108 -1.234 1.00 90.44 90 ILE A O 1
ATOM 715 N N . GLU A 1 91 ? 5.679 2.091 -0.215 1.00 88.19 91 GLU A N 1
ATOM 716 C CA . GLU A 1 91 ? 6.352 2.843 -1.271 1.00 88.19 91 GLU A CA 1
ATOM 717 C C . GLU A 1 91 ? 7.833 2.470 -1.418 1.00 88.19 91 GLU A C 1
ATOM 719 O O . GLU A 1 91 ? 8.345 2.477 -2.539 1.00 88.19 91 GLU A O 1
ATOM 724 N N . ASP A 1 92 ? 8.517 2.132 -0.320 1.00 89.88 92 ASP A N 1
ATOM 725 C CA . ASP A 1 92 ? 9.899 1.644 -0.344 1.00 89.88 92 ASP A CA 1
ATOM 726 C C . ASP A 1 92 ? 9.977 0.238 -0.941 1.00 89.88 92 ASP A C 1
ATOM 728 O O . ASP A 1 92 ? 10.841 -0.009 -1.784 1.00 89.88 92 ASP A O 1
ATOM 732 N N . ILE A 1 93 ? 9.032 -0.644 -0.584 1.00 90.50 93 ILE A N 1
ATOM 733 C CA . ILE A 1 93 ? 8.910 -1.986 -1.178 1.00 90.50 93 ILE A CA 1
ATOM 734 C C . ILE A 1 93 ? 8.748 -1.872 -2.695 1.00 90.50 93 ILE A C 1
ATOM 736 O O . ILE A 1 93 ? 9.463 -2.521 -3.461 1.00 90.50 93 ILE A O 1
ATOM 740 N N . ALA A 1 94 ? 7.834 -1.005 -3.140 1.00 89.44 94 ALA A N 1
ATOM 741 C CA . ALA A 1 94 ? 7.611 -0.752 -4.557 1.00 89.44 94 ALA A CA 1
ATOM 742 C C . ALA A 1 94 ? 8.878 -0.237 -5.245 1.00 89.44 94 ALA A C 1
ATOM 744 O O . ALA A 1 94 ? 9.242 -0.726 -6.312 1.00 89.44 94 ALA A O 1
ATOM 745 N N . TYR A 1 95 ? 9.557 0.738 -4.638 1.00 91.81 95 TYR A N 1
ATOM 746 C CA . TYR A 1 95 ? 10.738 1.359 -5.223 1.00 91.81 95 TYR A CA 1
ATOM 747 C C . TYR A 1 95 ? 11.894 0.366 -5.377 1.00 91.81 95 TYR A C 1
ATOM 749 O O . TYR A 1 95 ? 12.385 0.161 -6.487 1.00 91.81 95 TYR A O 1
ATOM 757 N N . HIS A 1 96 ? 12.304 -0.289 -4.292 1.00 89.06 96 HIS A N 1
ATOM 758 C CA . HIS A 1 96 ? 13.444 -1.205 -4.309 1.00 89.06 96 HIS A CA 1
ATOM 759 C C . HIS A 1 96 ? 13.148 -2.482 -5.098 1.00 89.06 96 HIS A C 1
ATOM 761 O O . HIS A 1 96 ? 13.966 -2.894 -5.923 1.00 89.06 96 HIS A O 1
ATOM 767 N N . GLY A 1 97 ? 11.956 -3.058 -4.922 1.00 86.94 97 GLY A N 1
ATOM 768 C CA . GLY A 1 97 ? 11.557 -4.259 -5.644 1.00 86.94 97 GLY A CA 1
ATOM 769 C C . GLY A 1 97 ? 11.503 -4.038 -7.158 1.00 86.94 97 GLY A C 1
ATOM 770 O O . GLY A 1 97 ? 12.049 -4.841 -7.907 1.00 86.94 97 GLY A O 1
ATOM 771 N N . LEU A 1 98 ? 10.928 -2.925 -7.635 1.00 89.19 98 LEU A N 1
ATOM 772 C CA . LEU A 1 98 ? 10.864 -2.646 -9.077 1.00 89.19 98 LEU A CA 1
ATOM 773 C C . LEU A 1 98 ? 12.240 -2.368 -9.680 1.00 89.19 98 LEU A C 1
ATOM 775 O O . LEU A 1 98 ? 12.503 -2.797 -10.804 1.00 89.19 98 LEU A O 1
ATOM 779 N N . GLN A 1 99 ? 13.120 -1.670 -8.953 1.00 90.12 99 GLN A N 1
ATOM 780 C CA . GLN A 1 99 ? 14.505 -1.491 -9.392 1.00 90.12 99 GLN A CA 1
ATOM 781 C C . GLN A 1 99 ? 15.196 -2.844 -9.580 1.00 90.12 99 GLN A C 1
ATOM 783 O O . GLN A 1 99 ? 15.830 -3.055 -10.613 1.00 90.12 99 GLN A O 1
ATOM 788 N N . HIS A 1 100 ? 15.032 -3.758 -8.620 1.00 88.75 100 HIS A N 1
ATOM 789 C CA . HIS A 1 100 ? 15.605 -5.097 -8.695 1.00 88.75 100 HIS A CA 1
ATOM 790 C C . HIS A 1 100 ? 15.019 -5.903 -9.861 1.00 88.75 100 HIS A C 1
ATOM 792 O O . HIS A 1 100 ? 15.767 -6.424 -10.683 1.00 88.75 100 HIS A O 1
ATOM 798 N N . CYS A 1 101 ? 13.690 -5.943 -10.009 1.00 85.56 101 CYS A N 1
ATOM 799 C CA . CYS A 1 101 ? 13.043 -6.665 -11.108 1.00 85.56 101 CYS A CA 1
ATOM 800 C C . CYS A 1 101 ? 13.472 -6.159 -12.494 1.00 85.56 101 CYS A C 1
ATOM 802 O O . CYS A 1 101 ? 13.608 -6.954 -13.421 1.00 85.56 101 CYS A O 1
ATOM 804 N N . LEU A 1 102 ? 13.700 -4.851 -12.650 1.00 89.38 102 LEU A N 1
ATOM 805 C CA . LEU A 1 102 ? 14.211 -4.286 -13.900 1.00 89.38 102 LEU A CA 1
ATOM 806 C C . LEU A 1 102 ? 15.691 -4.602 -14.136 1.00 89.38 102 LEU A C 1
ATOM 808 O O . LEU A 1 102 ? 16.079 -4.780 -15.289 1.00 89.38 102 LEU A O 1
ATOM 812 N N . HIS A 1 103 ? 16.505 -4.641 -13.078 1.00 89.44 103 HIS A N 1
ATOM 813 C CA . HIS A 1 103 ? 17.930 -4.965 -13.166 1.00 89.44 103 HIS A CA 1
ATOM 814 C C . HIS A 1 103 ? 18.161 -6.431 -13.546 1.00 89.44 103 HIS A C 1
ATOM 816 O O . HIS A 1 103 ? 18.945 -6.708 -14.446 1.00 89.44 103 HIS A O 1
ATOM 822 N N . GLU A 1 104 ? 17.405 -7.340 -12.933 1.00 87.50 104 GLU A N 1
ATOM 823 C CA . GLU A 1 104 ? 17.458 -8.786 -13.186 1.00 87.50 104 GLU A CA 1
ATOM 824 C C . GLU A 1 104 ? 16.695 -9.218 -14.450 1.00 87.50 104 GLU A C 1
ATOM 826 O O . GLU A 1 104 ? 16.520 -10.407 -14.696 1.00 87.50 104 GLU A O 1
ATOM 831 N N . PHE A 1 105 ? 16.207 -8.264 -15.253 1.00 81.50 105 PHE A N 1
ATOM 832 C CA . PHE A 1 105 ? 15.430 -8.532 -16.468 1.00 81.50 105 PHE A CA 1
ATOM 833 C C . PHE A 1 105 ? 14.214 -9.450 -16.241 1.00 81.50 105 PHE A C 1
ATOM 835 O O . PHE A 1 105 ? 13.784 -10.147 -17.148 1.00 81.50 105 PHE A O 1
ATOM 842 N N . LEU A 1 106 ? 13.590 -9.398 -15.059 1.00 79.62 106 LEU A N 1
ATOM 843 C CA . LEU A 1 106 ? 12.401 -10.205 -14.735 1.00 79.62 106 LEU A CA 1
ATOM 844 C C . LEU A 1 106 ? 11.124 -9.715 -15.436 1.00 79.62 106 LEU A C 1
ATOM 846 O O . LEU A 1 106 ? 10.056 -10.302 -15.279 1.00 79.62 106 LEU A O 1
ATOM 850 N N . ILE A 1 107 ? 11.220 -8.612 -16.178 1.00 82.12 107 ILE A N 1
ATOM 851 C CA . ILE A 1 107 ? 10.138 -8.044 -16.973 1.00 82.12 107 ILE A CA 1
ATOM 852 C C . ILE A 1 107 ? 10.574 -8.067 -18.436 1.00 82.12 107 ILE A C 1
ATOM 854 O O . ILE A 1 107 ? 11.260 -7.153 -18.894 1.00 82.12 107 ILE A O 1
ATOM 858 N N . ASP A 1 108 ? 10.176 -9.098 -19.174 1.00 84.69 108 ASP A N 1
ATOM 859 C CA . ASP A 1 108 ? 10.545 -9.238 -20.589 1.00 84.69 108 ASP A CA 1
ATOM 860 C C . ASP A 1 108 ? 9.674 -8.386 -21.521 1.00 84.69 108 ASP A C 1
ATOM 862 O O . ASP A 1 108 ? 10.138 -7.894 -22.553 1.00 84.69 108 ASP A O 1
ATOM 866 N N . ASP A 1 109 ? 8.410 -8.165 -21.153 1.00 91.06 109 ASP A N 1
ATOM 867 C CA . ASP A 1 109 ? 7.487 -7.372 -21.960 1.00 91.06 109 ASP A CA 1
ATOM 868 C C . ASP A 1 109 ? 7.861 -5.878 -21.935 1.00 91.06 109 ASP A C 1
ATOM 870 O O . ASP A 1 109 ? 7.987 -5.242 -20.885 1.00 91.06 109 ASP A O 1
ATOM 874 N N . LEU A 1 110 ? 8.025 -5.285 -23.120 1.00 88.25 110 LEU A N 1
ATOM 875 C CA . LEU A 1 110 ? 8.467 -3.894 -23.250 1.00 88.25 110 LEU A CA 1
ATOM 876 C C . LEU A 1 110 ? 7.447 -2.890 -22.694 1.00 88.25 110 LEU A C 1
ATOM 878 O O . LEU A 1 110 ? 7.857 -1.841 -22.192 1.00 88.25 110 LEU A O 1
ATOM 882 N N . ASN A 1 111 ? 6.142 -3.186 -22.742 1.00 87.62 111 ASN A N 1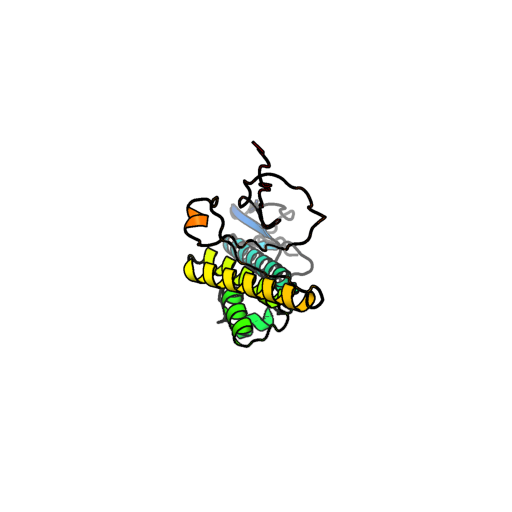
ATOM 883 C CA . ASN A 1 111 ? 5.138 -2.313 -22.125 1.00 87.62 111 ASN A CA 1
ATOM 884 C C . ASN A 1 111 ? 5.211 -2.389 -20.601 1.00 87.62 111 ASN A C 1
ATOM 886 O O . ASN A 1 111 ? 5.187 -1.356 -19.936 1.00 87.62 111 ASN A O 1
ATOM 890 N N . ALA A 1 112 ? 5.330 -3.596 -20.054 1.00 88.25 112 ALA A N 1
ATOM 891 C CA . ALA A 1 112 ? 5.503 -3.842 -18.634 1.00 88.25 112 ALA A CA 1
ATOM 892 C C . ALA A 1 112 ? 6.758 -3.135 -18.099 1.00 88.25 112 ALA A C 1
ATOM 894 O O . ALA A 1 112 ? 6.694 -2.451 -17.076 1.00 88.25 112 ALA A O 1
ATOM 895 N N . ARG A 1 113 ? 7.882 -3.202 -18.830 1.00 91.19 113 ARG A N 1
ATOM 896 C CA . ARG A 1 113 ? 9.109 -2.456 -18.497 1.00 91.19 113 ARG A CA 1
ATOM 897 C C . ARG A 1 113 ? 8.888 -0.955 -18.530 1.00 91.19 113 ARG A C 1
ATOM 899 O O . ARG A 1 113 ? 9.281 -0.263 -17.593 1.00 91.19 113 ARG A O 1
ATOM 906 N N . ALA A 1 114 ? 8.274 -0.447 -19.599 1.00 88.94 114 ALA A N 1
ATOM 907 C CA . ALA A 1 114 ? 7.981 0.974 -19.725 1.00 88.94 114 ALA A CA 1
ATOM 908 C C . ALA A 1 114 ? 7.147 1.467 -18.538 1.00 88.94 114 ALA A C 1
ATOM 910 O O . ALA A 1 114 ? 7.493 2.456 -17.891 1.00 88.94 114 ALA A O 1
ATOM 911 N N . PHE A 1 115 ? 6.092 0.726 -18.201 1.00 88.50 115 PHE A N 1
ATOM 912 C CA . PHE A 1 115 ? 5.224 1.014 -17.071 1.00 88.50 115 PHE A CA 1
ATOM 913 C C . PHE A 1 115 ? 5.983 1.001 -15.735 1.00 88.50 115 PHE A C 1
ATOM 915 O O . PHE A 1 115 ? 5.869 1.953 -14.960 1.00 88.50 115 PHE A O 1
ATOM 922 N N . ALA A 1 116 ? 6.804 -0.023 -15.483 1.00 90.19 116 ALA A N 1
ATOM 923 C CA . ALA A 1 116 ? 7.626 -0.118 -14.277 1.00 90.19 116 ALA A CA 1
ATOM 924 C C . ALA A 1 116 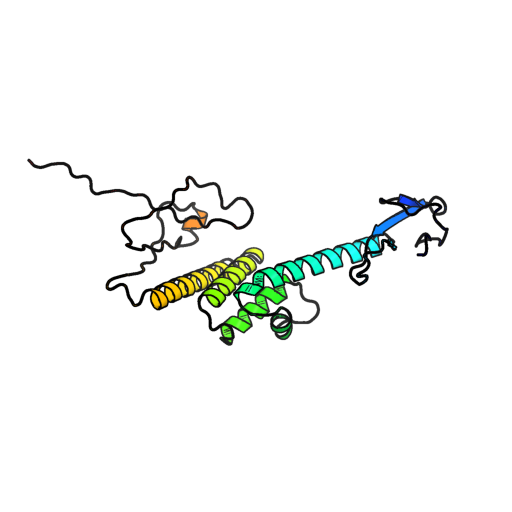? 8.582 1.080 -14.134 1.00 90.19 116 ALA A C 1
ATOM 926 O O . ALA A 1 116 ? 8.683 1.671 -13.058 1.00 90.19 116 ALA A O 1
ATOM 927 N N . TYR A 1 117 ? 9.218 1.508 -15.228 1.00 91.56 117 TYR A N 1
ATOM 928 C CA . TYR A 1 117 ? 10.044 2.715 -15.253 1.00 91.56 117 TYR A CA 1
ATOM 929 C C . TYR A 1 117 ? 9.242 3.991 -14.957 1.00 91.56 117 TYR A C 1
ATOM 931 O O . TYR A 1 117 ? 9.696 4.835 -14.186 1.00 91.56 117 TYR A O 1
ATOM 939 N N . HIS A 1 118 ? 8.031 4.143 -15.501 1.00 88.62 118 HIS A N 1
ATOM 940 C CA . HIS A 1 118 ? 7.184 5.292 -15.163 1.00 88.62 118 HIS A CA 1
ATOM 941 C C . HIS A 1 118 ? 6.795 5.310 -13.680 1.00 88.62 118 HIS A C 1
ATOM 943 O O . HIS A 1 118 ? 6.828 6.372 -13.053 1.00 88.62 118 HIS A O 1
ATOM 949 N N . LEU A 1 119 ? 6.479 4.149 -13.101 1.00 88.44 119 LEU A N 1
ATOM 950 C CA . LEU A 1 119 ? 6.175 4.029 -11.677 1.00 88.44 119 LEU A CA 1
ATOM 951 C C . LEU A 1 119 ? 7.388 4.392 -10.805 1.00 88.44 119 LEU A C 1
ATOM 953 O O . LEU A 1 119 ? 7.245 5.176 -9.866 1.00 88.44 119 LEU A O 1
ATOM 957 N N . LEU A 1 120 ? 8.586 3.913 -11.156 1.00 91.94 120 LEU A N 1
ATOM 958 C CA . LEU A 1 120 ? 9.831 4.301 -10.487 1.00 91.94 120 LEU A CA 1
ATOM 959 C C . LEU A 1 120 ? 10.119 5.798 -10.595 1.00 91.94 120 LEU A C 1
ATOM 961 O O . LEU A 1 120 ? 10.543 6.401 -9.611 1.00 91.94 120 LEU A O 1
ATOM 965 N N . GLY A 1 121 ? 9.846 6.412 -11.748 1.00 89.56 121 GLY A N 1
ATOM 966 C CA . GLY A 1 121 ? 9.970 7.857 -11.924 1.00 89.56 121 GLY A CA 1
ATOM 967 C C . GLY A 1 121 ? 9.081 8.636 -10.951 1.00 89.56 121 GLY A C 1
ATOM 968 O O . GLY A 1 121 ? 9.558 9.519 -10.236 1.00 89.56 121 GLY A O 1
ATOM 969 N N . ASN A 1 122 ? 7.817 8.223 -10.815 1.00 86.50 122 ASN A N 1
ATOM 970 C CA . ASN A 1 122 ? 6.872 8.826 -9.871 1.00 86.50 122 ASN A CA 1
ATOM 971 C C . ASN A 1 122 ? 7.311 8.653 -8.407 1.00 86.50 122 ASN A C 1
ATOM 973 O O . ASN A 1 122 ? 7.194 9.583 -7.604 1.00 86.50 122 ASN A O 1
ATOM 977 N N . LEU A 1 123 ? 7.806 7.466 -8.044 1.00 88.50 123 LEU A N 1
ATOM 978 C CA . LEU A 1 123 ? 8.301 7.182 -6.696 1.00 88.50 123 LEU A CA 1
ATOM 979 C C . LEU A 1 123 ? 9.569 7.991 -6.388 1.00 88.50 123 LEU A C 1
ATOM 981 O O . LEU A 1 123 ? 9.637 8.632 -5.343 1.00 88.50 123 LEU A O 1
ATOM 985 N N . ALA A 1 124 ? 10.535 8.048 -7.308 1.00 87.62 124 ALA A N 1
ATOM 986 C CA . ALA A 1 124 ? 11.738 8.868 -7.162 1.00 87.62 124 ALA A CA 1
ATOM 987 C C . ALA A 1 124 ? 11.401 10.360 -7.005 1.00 87.62 124 ALA A C 1
ATOM 989 O O . ALA A 1 124 ? 11.994 11.039 -6.165 1.00 87.62 124 ALA A O 1
ATOM 990 N N . TRP A 1 125 ? 10.405 10.860 -7.746 1.00 89.31 125 TRP A N 1
ATOM 991 C CA . TRP A 1 125 ? 9.940 12.242 -7.625 1.00 89.31 125 TRP A CA 1
ATOM 992 C C . TRP A 1 125 ? 9.390 12.546 -6.228 1.00 89.31 125 TRP A C 1
ATOM 994 O O . TRP A 1 125 ? 9.801 13.523 -5.603 1.00 89.31 125 TRP A O 1
ATOM 1004 N N . LYS A 1 126 ? 8.517 11.677 -5.695 1.00 86.75 126 LYS A N 1
ATOM 1005 C CA . LYS A 1 126 ? 7.985 11.801 -4.323 1.00 86.75 126 LYS A CA 1
ATOM 1006 C C . LYS A 1 126 ? 9.088 11.811 -3.259 1.00 86.75 126 LYS A C 1
ATOM 1008 O O . LYS A 1 126 ? 8.916 12.424 -2.212 1.00 86.75 126 LYS A O 1
ATOM 1013 N N . ARG A 1 127 ? 10.224 11.169 -3.541 1.00 90.69 127 ARG A N 1
ATOM 1014 C CA . ARG A 1 127 ? 11.413 11.113 -2.674 1.00 90.69 127 ARG A CA 1
ATOM 1015 C C . ARG A 1 127 ? 12.388 12.275 -2.888 1.00 90.69 127 ARG A C 1
ATOM 1017 O O . ARG A 1 127 ? 13.508 12.214 -2.392 1.00 90.69 127 ARG A O 1
ATOM 1024 N N . ALA A 1 128 ? 12.004 13.292 -3.661 1.00 92.50 128 ALA A N 1
ATOM 1025 C CA . ALA A 1 128 ? 12.857 14.413 -4.061 1.00 92.50 128 ALA A CA 1
ATOM 1026 C C . ALA A 1 128 ? 14.141 14.008 -4.823 1.00 92.50 128 ALA A C 1
ATOM 1028 O O . ALA A 1 128 ? 15.082 14.792 -4.923 1.00 92.50 128 ALA A O 1
ATOM 1029 N N . GLN A 1 129 ? 14.179 12.813 -5.425 1.00 90.31 129 GLN A N 1
ATOM 1030 C CA . GLN A 1 129 ? 15.301 12.319 -6.232 1.00 90.31 129 GLN A CA 1
ATOM 1031 C C . GLN A 1 129 ? 15.091 12.689 -7.709 1.00 90.31 129 GLN A C 1
ATOM 1033 O O . GLN A 1 129 ? 14.860 11.819 -8.550 1.00 90.31 129 GLN A O 1
ATOM 1038 N N . LYS A 1 130 ? 15.128 13.991 -8.021 1.00 88.81 130 LYS A N 1
ATOM 1039 C CA . LYS A 1 130 ? 14.740 14.533 -9.340 1.00 88.81 130 LYS A CA 1
ATOM 1040 C C . LYS A 1 130 ? 15.523 13.924 -10.508 1.00 88.81 130 LYS A C 1
ATOM 1042 O O . LYS A 1 130 ? 14.910 13.529 -11.495 1.00 88.81 130 LYS A O 1
ATOM 1047 N N . ASP A 1 131 ? 16.837 13.765 -10.365 1.00 87.38 131 ASP A N 1
ATOM 1048 C CA . ASP A 1 131 ? 17.684 13.213 -11.432 1.00 87.38 131 ASP A CA 1
ATOM 1049 C C . ASP A 1 131 ? 17.331 11.754 -11.741 1.00 87.38 131 ASP A C 1
ATOM 1051 O O . ASP A 1 131 ? 17.192 11.366 -12.901 1.00 87.38 131 ASP A O 1
ATOM 1055 N N . LYS A 1 132 ? 17.099 10.945 -10.700 1.00 90.00 132 LYS A N 1
ATOM 1056 C CA . LYS A 1 132 ? 16.657 9.552 -10.862 1.00 90.00 132 LYS A CA 1
ATOM 1057 C C . LYS A 1 132 ? 15.254 9.475 -11.446 1.00 90.00 132 LYS A C 1
ATOM 1059 O O . LYS A 1 132 ? 15.009 8.648 -12.318 1.00 90.00 132 LYS A O 1
ATOM 1064 N N . ALA A 1 133 ? 14.343 10.343 -11.001 1.00 87.19 133 ALA A N 1
ATOM 1065 C CA . ALA A 1 133 ? 12.993 10.413 -11.549 1.00 87.19 133 ALA A CA 1
ATOM 1066 C C . ALA A 1 133 ? 13.027 10.652 -13.063 1.00 87.19 133 ALA A C 1
ATOM 1068 O O . ALA A 1 133 ? 12.370 9.943 -13.825 1.00 87.19 133 ALA A O 1
ATOM 1069 N N . PHE A 1 134 ? 13.863 11.597 -13.494 1.00 86.00 134 PHE A N 1
ATOM 1070 C CA . PHE A 1 134 ? 14.078 11.893 -14.902 1.00 86.00 134 PHE A CA 1
ATOM 1071 C C . PHE A 1 134 ? 14.657 10.700 -15.671 1.00 86.00 134 PHE A C 1
ATOM 1073 O O . PHE A 1 134 ? 14.080 10.293 -16.680 1.00 86.00 134 PHE A O 1
ATOM 1080 N N . GLN A 1 135 ? 15.729 10.082 -15.166 1.00 88.31 135 GLN A N 1
ATOM 1081 C CA . GLN A 1 135 ? 16.334 8.894 -15.782 1.00 88.31 135 GLN A CA 1
ATOM 1082 C C . GLN A 1 135 ? 15.331 7.742 -15.936 1.00 88.31 135 GLN A C 1
ATOM 1084 O O . GLN A 1 135 ? 15.262 7.104 -16.988 1.00 88.31 135 GLN A O 1
ATOM 1089 N N . PHE A 1 136 ? 14.515 7.476 -14.912 1.00 90.69 136 PHE A N 1
ATOM 1090 C CA . PHE A 1 136 ? 13.484 6.447 -14.994 1.00 90.69 136 PHE A CA 1
ATOM 1091 C C . PHE A 1 136 ? 12.434 6.779 -16.047 1.00 90.69 136 PHE A C 1
ATOM 1093 O O . PHE A 1 136 ? 12.114 5.922 -16.866 1.00 90.69 136 PHE A O 1
ATOM 1100 N N . HIS A 1 137 ? 11.941 8.015 -16.097 1.00 87.81 137 HIS A N 1
ATOM 1101 C CA . HIS A 1 137 ? 10.992 8.400 -17.135 1.00 87.81 137 HIS A CA 1
ATOM 1102 C C . HIS A 1 137 ? 11.583 8.248 -18.539 1.00 87.81 137 HIS A C 1
ATOM 1104 O O . HIS A 1 137 ? 10.933 7.628 -19.380 1.00 87.81 137 HIS A O 1
ATOM 1110 N N . GLN A 1 138 ? 12.818 8.702 -18.778 1.00 86.38 138 GLN A N 1
ATOM 1111 C CA . GLN A 1 138 ? 13.513 8.510 -20.058 1.00 86.38 138 GLN A CA 1
ATOM 1112 C C . GLN A 1 138 ? 13.566 7.033 -20.474 1.00 86.38 138 GLN A C 1
ATOM 1114 O O . GLN A 1 138 ? 13.216 6.695 -21.606 1.00 86.38 138 GLN A O 1
ATOM 1119 N N . ASN A 1 139 ? 13.919 6.137 -19.548 1.00 88.62 139 ASN A N 1
ATOM 1120 C CA . ASN A 1 139 ? 13.925 4.697 -19.809 1.00 88.62 139 ASN A CA 1
ATOM 1121 C C . ASN A 1 139 ? 12.523 4.151 -20.125 1.00 88.62 139 ASN A C 1
ATOM 1123 O O . ASN A 1 139 ? 12.378 3.294 -21.001 1.00 88.62 139 ASN A O 1
ATOM 1127 N N . GLY A 1 140 ? 11.482 4.657 -19.459 1.00 87.62 140 GLY A N 1
ATOM 1128 C CA . GLY A 1 140 ? 10.089 4.299 -19.741 1.00 87.62 140 GLY A CA 1
ATOM 1129 C C . GLY A 1 140 ? 9.673 4.651 -21.169 1.00 87.62 140 GLY A C 1
ATOM 1130 O O . GLY A 1 140 ? 9.154 3.809 -21.911 1.00 87.62 140 GLY A O 1
ATOM 1131 N N . PHE A 1 141 ? 10.007 5.865 -21.603 1.00 85.62 141 PHE A N 1
ATOM 1132 C CA . PHE A 1 141 ? 9.765 6.308 -22.973 1.00 85.62 141 PHE A CA 1
ATOM 1133 C C . PHE A 1 141 ? 10.569 5.512 -24.003 1.00 85.62 141 PHE A C 1
ATOM 1135 O O . PHE A 1 141 ? 10.015 5.120 -25.029 1.00 85.62 141 PHE A O 1
ATOM 1142 N N . PHE A 1 142 ? 11.839 5.205 -23.723 1.00 85.62 142 PHE A N 1
ATOM 1143 C CA . PHE A 1 142 ? 12.661 4.382 -24.612 1.00 85.62 142 PHE A CA 1
ATOM 1144 C C . PHE A 1 142 ? 12.050 2.989 -24.834 1.00 85.62 142 PHE A C 1
ATOM 1146 O O . PHE A 1 142 ? 11.951 2.528 -25.971 1.00 85.62 142 PHE A O 1
ATOM 1153 N N . ASN A 1 143 ? 11.570 2.332 -23.771 1.00 86.69 143 ASN A N 1
ATOM 1154 C CA . ASN A 1 143 ? 10.915 1.022 -23.883 1.00 86.69 143 ASN A CA 1
ATOM 1155 C C . ASN A 1 143 ? 9.583 1.103 -24.644 1.00 86.69 143 ASN A C 1
ATOM 1157 O O . ASN A 1 143 ? 9.280 0.219 -25.447 1.00 86.69 143 ASN A O 1
ATOM 1161 N N . THR A 1 144 ? 8.832 2.191 -24.463 1.00 83.25 144 THR A N 1
ATOM 1162 C CA . THR A 1 144 ? 7.606 2.461 -25.228 1.00 83.25 144 THR A CA 1
ATOM 1163 C C . THR A 1 144 ? 7.913 2.592 -26.720 1.00 83.25 144 THR A C 1
ATOM 1165 O O . THR A 1 144 ? 7.308 1.901 -27.539 1.00 83.25 144 THR A O 1
ATOM 1168 N N . ALA A 1 145 ? 8.900 3.417 -27.081 1.00 79.25 145 ALA A N 1
ATOM 1169 C CA . ALA A 1 145 ? 9.336 3.604 -28.463 1.00 79.25 145 ALA A CA 1
ATOM 1170 C C . ALA A 1 145 ? 9.838 2.292 -29.086 1.00 79.25 145 ALA A C 1
ATOM 1172 O O . ALA A 1 145 ? 9.447 1.951 -30.202 1.00 79.25 145 ALA A O 1
ATOM 1173 N N . LYS A 1 146 ? 10.634 1.508 -28.344 1.00 81.75 146 LYS A N 1
ATOM 1174 C CA . LYS A 1 146 ? 11.100 0.186 -28.783 1.00 81.75 146 LYS A CA 1
ATOM 1175 C C . LYS A 1 146 ? 9.929 -0.759 -29.064 1.00 81.75 146 LYS A C 1
ATOM 1177 O O . LYS A 1 146 ? 9.943 -1.443 -30.081 1.00 81.75 146 LYS A O 1
ATOM 1182 N N . ASN A 1 147 ? 8.900 -0.769 -28.215 1.00 82.69 147 ASN A N 1
ATOM 1183 C CA . ASN A 1 147 ? 7.709 -1.592 -28.435 1.00 82.69 147 ASN A CA 1
ATOM 1184 C C . ASN A 1 147 ? 6.901 -1.160 -29.668 1.00 82.69 147 ASN A C 1
ATOM 1186 O O . ASN A 1 147 ? 6.344 -1.998 -30.374 1.00 82.69 147 ASN A O 1
ATOM 1190 N N . PHE A 1 148 ? 6.824 0.145 -29.938 1.00 77.44 148 PHE A N 1
ATOM 1191 C CA . PHE A 1 148 ? 6.217 0.637 -31.174 1.00 77.44 148 PHE A CA 1
ATOM 1192 C C . PHE A 1 148 ? 6.998 0.154 -32.398 1.00 77.44 148 PHE A C 1
ATOM 1194 O O . PHE A 1 148 ? 6.393 -0.391 -33.318 1.00 77.44 148 PHE A O 1
ATOM 1201 N N . GLN A 1 149 ? 8.331 0.266 -32.380 1.00 76.81 149 GLN A N 1
ATOM 1202 C CA . GLN A 1 149 ? 9.186 -0.196 -33.478 1.00 76.81 149 GLN A CA 1
ATOM 1203 C C . GLN A 1 149 ? 9.043 -1.696 -33.742 1.00 76.81 149 GLN A C 1
ATOM 1205 O O . GLN A 1 149 ? 8.894 -2.090 -34.896 1.00 76.81 149 GLN A O 1
ATOM 1210 N N . THR A 1 150 ? 9.045 -2.538 -32.701 1.00 81.00 150 THR A N 1
ATOM 1211 C CA . THR A 1 150 ? 8.912 -3.996 -32.873 1.00 81.00 150 THR A CA 1
ATOM 1212 C C . THR A 1 150 ? 7.572 -4.371 -33.502 1.00 81.00 150 THR A C 1
ATOM 1214 O O . THR A 1 150 ? 7.530 -5.228 -34.385 1.00 81.00 150 THR A O 1
ATOM 1217 N N . LYS A 1 151 ? 6.488 -3.690 -33.109 1.00 77.12 151 LYS A N 1
ATOM 1218 C CA . LYS A 1 151 ? 5.138 -3.911 -33.650 1.00 77.12 151 LYS A CA 1
ATOM 1219 C C . LYS A 1 151 ? 4.919 -3.308 -35.040 1.00 77.12 151 LYS A C 1
ATOM 1221 O O . LYS A 1 151 ? 4.073 -3.804 -35.774 1.00 77.12 151 LYS A O 1
ATOM 1226 N N . GLN A 1 152 ? 5.657 -2.259 -35.407 1.00 66.81 152 GLN A N 1
ATOM 1227 C CA . GLN A 1 152 ? 5.543 -1.554 -36.693 1.00 66.81 152 GLN A CA 1
ATOM 1228 C C . GLN A 1 152 ? 6.590 -1.977 -37.731 1.00 66.81 152 GLN A C 1
ATOM 1230 O O . GLN A 1 152 ? 6.751 -1.293 -38.740 1.00 66.81 152 GLN A O 1
ATOM 1235 N N . THR A 1 153 ? 7.251 -3.125 -37.555 1.00 53.47 153 THR A N 1
ATOM 1236 C CA . THR A 1 153 ? 8.189 -3.715 -38.537 1.00 53.47 153 THR A CA 1
ATOM 1237 C C . THR A 1 153 ? 7.595 -3.943 -39.942 1.00 53.47 153 THR A C 1
ATOM 1239 O O . THR A 1 153 ? 8.318 -4.325 -40.856 1.00 53.47 153 THR A O 1
ATOM 1242 N N . SER A 1 154 ? 6.312 -3.638 -40.163 1.00 52.91 154 SER A N 1
ATOM 1243 C CA . SER A 1 154 ? 5.649 -3.614 -41.467 1.00 52.91 154 SER A CA 1
ATOM 1244 C C . SER A 1 154 ? 5.459 -2.222 -42.100 1.00 52.91 154 SER A C 1
ATOM 1246 O O . SER A 1 154 ? 4.819 -2.151 -43.146 1.00 52.91 154 SER A O 1
ATOM 1248 N N . ILE A 1 155 ? 5.953 -1.117 -41.515 1.00 55.03 155 ILE A N 1
ATOM 1249 C CA . ILE A 1 155 ? 5.861 0.233 -42.117 1.00 55.03 155 ILE A CA 1
ATOM 1250 C C . ILE A 1 155 ? 7.261 0.713 -42.542 1.00 55.03 155 ILE A C 1
ATOM 1252 O O . ILE A 1 155 ? 8.001 1.269 -41.725 1.00 55.03 155 ILE A O 1
ATOM 1256 N N . PRO A 1 156 ? 7.653 0.517 -43.814 1.00 55.81 156 PRO A N 1
ATOM 1257 C CA . PRO A 1 156 ? 8.916 1.026 -44.337 1.00 55.81 156 PRO A CA 1
ATOM 1258 C C . PRO A 1 156 ? 9.024 2.548 -44.162 1.00 55.81 156 PRO A C 1
ATOM 1260 O O . PRO A 1 156 ? 8.131 3.288 -44.565 1.00 55.81 156 PRO A O 1
ATOM 1263 N N . GLY A 1 157 ? 10.134 3.019 -43.586 1.00 61.28 157 GLY A N 1
ATOM 1264 C CA . GLY A 1 157 ? 10.470 4.447 -43.508 1.00 61.28 157 GLY A CA 1
ATOM 1265 C C . GLY A 1 157 ? 10.049 5.181 -42.230 1.00 61.28 157 GLY A C 1
ATOM 1266 O O . GLY A 1 157 ? 10.344 6.370 -42.110 1.00 61.28 157 GLY A O 1
ATOM 1267 N N . LEU A 1 158 ? 9.422 4.511 -41.257 1.00 54.69 158 LEU A N 1
ATOM 1268 C CA . LEU A 1 158 ? 9.090 5.156 -39.987 1.00 54.69 158 LEU A CA 1
ATOM 1269 C C . LEU A 1 158 ? 10.360 5.457 -39.170 1.00 54.69 158 LEU A C 1
ATOM 1271 O O . LEU A 1 158 ? 11.056 4.547 -38.719 1.00 54.69 158 LEU A O 1
ATOM 1275 N N . LYS A 1 159 ? 10.640 6.744 -38.944 1.00 56.31 159 LYS A N 1
ATOM 1276 C CA . LYS A 1 159 ? 11.670 7.220 -38.013 1.00 56.31 159 LYS A CA 1
ATOM 1277 C C . LYS A 1 159 ? 10.993 7.772 -36.766 1.00 56.31 159 LYS A C 1
ATOM 1279 O O . LYS A 1 159 ? 10.192 8.692 -36.867 1.00 56.31 159 LYS A O 1
ATOM 1284 N N . LEU A 1 160 ? 11.329 7.220 -35.602 1.00 49.75 160 LEU A N 1
ATOM 1285 C CA . LEU A 1 160 ? 10.956 7.816 -34.320 1.00 49.75 160 LEU A CA 1
ATOM 1286 C C . LEU A 1 160 ? 12.058 8.791 -33.916 1.00 49.75 160 LEU A C 1
ATOM 1288 O O . LEU A 1 160 ? 13.192 8.376 -33.683 1.00 49.75 160 LEU A O 1
ATOM 1292 N N . GLU A 1 161 ? 11.727 10.074 -33.844 1.00 49.91 161 GLU A N 1
ATOM 1293 C CA . GLU A 1 161 ? 12.628 11.113 -33.357 1.00 49.91 161 GLU A CA 1
ATOM 1294 C C . GLU A 1 161 ? 12.074 11.680 -32.053 1.00 49.91 161 GLU A C 1
ATOM 1296 O O . GLU A 1 161 ? 10.904 12.042 -31.979 1.00 49.91 161 GLU A O 1
ATOM 1301 N N . LEU A 1 162 ? 12.915 11.743 -31.023 1.00 45.19 162 LEU A N 1
ATOM 1302 C CA . LEU A 1 162 ? 12.572 12.356 -29.746 1.00 45.19 162 LEU A CA 1
ATOM 1303 C C . LEU A 1 162 ? 12.847 13.859 -29.837 1.00 45.19 162 LEU A C 1
ATOM 1305 O O . LEU A 1 162 ? 13.999 14.281 -29.744 1.00 45.19 162 LEU A O 1
ATOM 1309 N N . LYS A 1 163 ? 11.803 14.671 -30.019 1.00 46.38 163 LYS A N 1
ATOM 1310 C CA . LYS A 1 163 ? 11.935 16.136 -30.071 1.00 46.38 163 LYS A CA 1
ATOM 1311 C C . LYS A 1 163 ? 11.541 16.758 -28.740 1.00 46.38 163 LYS A C 1
ATOM 1313 O O . LYS A 1 163 ? 10.447 16.504 -28.2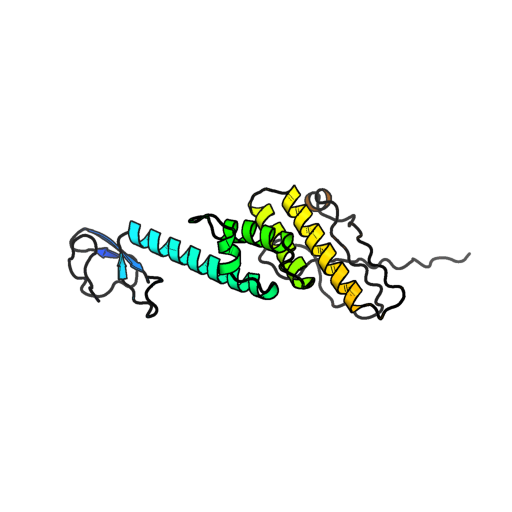49 1.00 46.38 163 LYS A O 1
ATOM 1318 N N . GLY A 1 164 ? 12.421 17.586 -28.179 1.00 41.38 164 GLY A N 1
ATOM 1319 C CA . GLY A 1 164 ? 12.088 18.442 -27.042 1.00 41.38 164 GLY A CA 1
ATOM 1320 C C . GLY A 1 164 ? 11.255 19.641 -27.491 1.00 41.38 164 GLY A C 1
ATOM 1321 O O . GLY A 1 164 ? 11.533 20.237 -28.531 1.00 41.38 164 GLY A O 1
ATOM 1322 N N . ARG A 1 165 ? 10.233 20.015 -26.715 1.00 48.12 165 ARG A N 1
ATOM 1323 C CA . ARG A 1 165 ? 9.386 21.160 -27.068 1.00 48.12 165 ARG A CA 1
ATOM 1324 C C . ARG A 1 165 ? 9.939 22.519 -26.647 1.00 48.12 165 ARG A C 1
ATOM 1326 O O . ARG A 1 165 ? 10.329 22.670 -25.492 1.00 48.12 165 ARG A O 1
ATOM 1333 N N . PRO A 1 166 ? 9.813 23.547 -27.509 1.00 41.50 166 PRO A N 1
ATOM 1334 C CA . PRO A 1 166 ? 10.183 24.922 -27.174 1.00 41.50 166 PRO A CA 1
ATOM 1335 C C . PRO A 1 166 ? 9.164 25.654 -26.273 1.00 41.50 166 PRO A C 1
ATOM 1337 O O . PRO A 1 166 ? 9.507 26.679 -25.700 1.00 41.50 166 PRO A O 1
ATOM 1340 N N . LEU A 1 167 ? 7.931 25.145 -26.116 1.00 43.94 167 LEU A N 1
ATOM 1341 C CA . LEU A 1 167 ? 6.840 25.780 -25.343 1.00 43.94 167 LEU A CA 1
ATOM 1342 C C . LEU A 1 167 ? 6.548 25.089 -23.996 1.00 43.94 167 LEU A C 1
ATOM 1344 O O . LEU A 1 167 ? 5.419 25.091 -23.508 1.00 43.94 167 LEU A O 1
ATOM 1348 N N . ALA A 1 168 ? 7.550 24.452 -23.400 1.00 49.31 168 ALA A N 1
ATOM 1349 C CA . ALA A 1 168 ? 7.415 23.862 -22.074 1.00 49.31 168 ALA A CA 1
ATOM 1350 C C . ALA A 1 168 ? 7.465 24.968 -20.993 1.00 49.31 168 ALA A C 1
ATOM 1352 O O . ALA A 1 168 ? 8.164 25.966 -21.175 1.00 49.31 168 ALA A O 1
ATOM 1353 N N . CYS A 1 169 ? 6.730 24.834 -19.876 1.00 50.44 169 CYS A N 1
ATOM 1354 C CA . CYS A 1 169 ? 6.895 25.758 -18.741 1.00 50.44 169 CYS A CA 1
ATOM 1355 C C . CYS A 1 169 ? 8.342 25.700 -18.225 1.00 50.44 169 CYS A C 1
ATOM 1357 O O . CYS A 1 169 ? 8.995 24.684 -18.426 1.00 50.44 169 CYS A O 1
ATOM 1359 N N . ALA A 1 170 ? 8.834 26.733 -17.529 1.00 53.00 170 ALA A N 1
ATOM 1360 C CA . ALA A 1 170 ? 10.235 26.806 -17.085 1.00 53.00 170 ALA A CA 1
ATOM 1361 C C . ALA A 1 170 ? 10.727 25.538 -16.352 1.00 53.00 170 ALA A C 1
ATOM 1363 O O . ALA A 1 170 ? 11.884 25.150 -16.501 1.00 53.00 170 ALA A O 1
ATOM 1364 N N . GLU A 1 171 ? 9.846 24.847 -15.621 1.00 47.34 171 GLU A N 1
ATOM 1365 C CA . GLU A 1 171 ? 10.153 23.555 -14.996 1.00 47.34 171 GLU A CA 1
ATOM 1366 C C . GLU A 1 171 ? 10.268 22.420 -16.028 1.00 47.34 171 GLU A C 1
ATOM 1368 O O . GLU A 1 171 ? 11.224 21.655 -15.985 1.00 47.34 171 GLU A O 1
ATOM 1373 N N . CYS A 1 172 ? 9.368 22.336 -17.009 1.00 46.22 172 CYS A N 1
ATOM 1374 C CA . CYS A 1 172 ? 9.482 21.407 -18.137 1.00 46.22 172 CYS A CA 1
ATOM 1375 C C . CYS A 1 172 ? 10.609 21.779 -19.126 1.00 46.22 172 CYS A C 1
ATOM 1377 O O . CYS A 1 172 ? 11.005 20.942 -19.927 1.00 46.22 172 CYS A O 1
ATOM 1379 N N . THR A 1 173 ? 11.130 23.009 -19.094 1.00 46.72 173 THR A N 1
ATOM 1380 C CA . THR A 1 173 ? 12.333 23.419 -19.838 1.00 46.72 173 THR A CA 1
ATOM 1381 C C . THR A 1 173 ? 13.608 22.987 -19.107 1.00 46.72 173 THR A C 1
ATOM 1383 O O . THR A 1 173 ? 14.586 22.626 -19.755 1.00 46.72 173 THR A O 1
ATOM 1386 N N . GLN A 1 174 ? 13.599 22.984 -17.764 1.00 45.75 174 GLN A N 1
ATOM 1387 C CA . GLN A 1 174 ? 14.678 22.417 -16.936 1.00 45.75 174 GLN A CA 1
ATOM 1388 C C . GLN A 1 174 ? 14.723 20.887 -17.025 1.00 45.75 174 GLN A C 1
ATOM 1390 O O . GLN A 1 174 ? 15.797 20.289 -17.022 1.00 45.75 174 GLN A O 1
ATOM 1395 N N . VAL A 1 175 ? 13.557 20.250 -17.147 1.00 43.19 175 VAL A N 1
ATOM 1396 C CA . VAL A 1 175 ? 13.417 18.829 -17.473 1.00 43.19 175 VAL A CA 1
ATOM 1397 C C . VAL A 1 175 ? 13.565 18.678 -18.988 1.00 43.19 175 VAL A C 1
ATOM 1399 O O . VAL A 1 175 ? 12.576 18.560 -19.699 1.00 43.19 175 VAL A O 1
ATOM 1402 N N . ALA A 1 176 ? 14.795 18.760 -19.500 1.00 35.28 176 ALA A N 1
ATOM 1403 C CA . ALA A 1 176 ? 15.093 18.714 -20.931 1.00 35.28 176 ALA A CA 1
ATOM 1404 C C . ALA A 1 176 ? 14.330 17.586 -21.667 1.00 35.28 176 ALA A C 1
ATOM 1406 O O . ALA A 1 176 ? 14.727 16.422 -21.637 1.00 35.28 176 ALA A O 1
ATOM 1407 N N . GLY A 1 177 ? 13.244 17.956 -22.353 1.00 36.56 177 GLY A N 1
ATOM 1408 C CA . GLY A 1 177 ? 12.503 17.096 -23.272 1.00 36.56 177 GLY A CA 1
ATOM 1409 C C . GLY A 1 177 ? 11.167 16.580 -22.737 1.00 36.56 177 GLY A C 1
ATOM 1410 O O . GLY A 1 177 ? 11.077 15.504 -22.154 1.00 36.56 177 GLY A O 1
ATOM 1411 N N . VAL A 1 178 ? 10.084 17.284 -23.074 1.00 42.50 178 VAL A N 1
ATOM 1412 C CA . VAL A 1 178 ? 8.810 16.608 -23.368 1.00 42.50 178 VAL A CA 1
ATOM 1413 C C . VAL A 1 178 ? 9.057 15.737 -24.599 1.00 42.50 178 VAL A C 1
ATOM 1415 O O . VAL A 1 178 ? 9.556 16.253 -25.591 1.00 42.50 178 VAL A O 1
ATOM 1418 N N . LEU A 1 179 ? 8.771 14.438 -24.523 1.00 38.97 179 LEU A N 1
ATOM 1419 C CA . LEU A 1 179 ? 9.094 13.480 -25.583 1.00 38.97 179 LEU A CA 1
ATOM 1420 C C . LEU A 1 179 ? 7.937 13.370 -26.565 1.00 38.97 179 LEU A C 1
ATOM 1422 O O . LEU A 1 179 ? 6.924 12.740 -26.268 1.00 38.97 179 LEU A O 1
ATOM 1426 N N . GLU A 1 180 ? 8.100 13.992 -27.728 1.00 41.19 180 GLU A N 1
ATOM 1427 C CA . GLU A 1 180 ? 7.151 13.910 -28.831 1.00 41.19 180 GLU A CA 1
ATOM 1428 C C . GLU A 1 180 ? 7.438 12.705 -29.720 1.00 41.19 180 GLU A C 1
ATOM 1430 O O . GLU A 1 180 ? 8.534 12.581 -30.257 1.00 41.19 180 GLU A O 1
ATOM 1435 N N . LEU A 1 181 ? 6.467 11.794 -29.845 1.00 38.38 181 LEU A N 1
ATOM 1436 C CA . LEU A 1 181 ? 6.532 10.694 -30.803 1.00 38.38 181 LEU A CA 1
ATOM 1437 C C . LEU A 1 181 ? 5.951 11.205 -32.127 1.00 38.38 181 LEU A C 1
ATOM 1439 O O . LEU A 1 181 ? 4.734 11.241 -32.309 1.00 38.38 181 LEU A O 1
ATOM 1443 N N . ASP A 1 182 ? 6.821 11.644 -33.031 1.00 38.88 182 ASP A N 1
ATOM 1444 C CA . ASP A 1 182 ? 6.429 12.125 -34.358 1.00 38.88 182 ASP A CA 1
ATOM 1445 C C . ASP A 1 182 ? 6.106 10.911 -35.251 1.00 38.88 182 ASP A C 1
ATOM 1447 O O . ASP A 1 182 ? 6.965 10.346 -35.928 1.00 38.88 182 ASP A O 1
ATOM 1451 N N . VAL A 1 183 ? 4.869 10.414 -35.172 1.00 39.47 183 VAL A N 1
ATOM 1452 C CA . VAL A 1 183 ? 4.395 9.339 -36.049 1.00 39.47 183 VAL A CA 1
ATOM 1453 C C . VAL A 1 183 ? 3.853 9.991 -37.316 1.00 39.47 183 VAL A C 1
ATOM 1455 O O . VAL A 1 183 ? 2.746 10.526 -37.312 1.00 39.47 183 VAL A O 1
ATOM 1458 N N . TYR A 1 184 ? 4.611 9.927 -38.414 1.00 37.97 184 TYR A N 1
ATOM 1459 C CA . TYR A 1 184 ? 4.130 10.270 -39.758 1.00 37.97 184 TYR A CA 1
ATOM 1460 C C . TYR A 1 184 ? 3.054 9.259 -40.206 1.00 37.97 184 TYR A C 1
ATOM 1462 O O . TYR A 1 184 ? 3.284 8.385 -41.035 1.00 37.97 184 TYR A O 1
ATOM 1470 N N . LEU A 1 185 ? 1.857 9.353 -39.629 1.00 35.62 185 LEU A N 1
ATOM 1471 C CA . LEU A 1 185 ? 0.646 8.697 -40.106 1.00 35.62 185 LEU A CA 1
ATOM 1472 C C . LEU A 1 185 ? -0.325 9.797 -40.522 1.00 35.62 185 LEU A C 1
ATOM 1474 O O . LEU A 1 185 ? -1.023 10.398 -39.705 1.00 35.62 185 LEU A O 1
ATOM 1478 N N . HIS A 1 186 ? -0.360 10.076 -41.824 1.00 33.91 186 HIS A N 1
ATOM 1479 C CA . HIS A 1 186 ? -1.460 10.827 -42.406 1.00 33.91 186 HIS A CA 1
ATOM 1480 C C . HIS A 1 186 ? -2.784 10.119 -42.066 1.00 33.91 186 HIS A C 1
ATOM 1482 O O . HIS A 1 186 ? -2.957 8.943 -42.361 1.00 33.91 186 HIS A O 1
ATOM 1488 N N . GLN A 1 187 ? -3.718 10.885 -41.494 1.00 32.78 187 GLN A N 1
ATOM 1489 C CA . GLN A 1 187 ? -5.139 10.564 -41.305 1.00 32.78 187 GLN A CA 1
ATOM 1490 C C . GLN A 1 187 ? -5.506 9.632 -40.135 1.00 32.78 187 GLN A C 1
ATOM 1492 O O . GLN A 1 187 ? -5.877 8.477 -40.320 1.00 32.78 187 GLN A O 1
ATOM 1497 N N . LYS A 1 188 ? -5.555 10.203 -38.925 1.00 28.80 188 LYS A N 1
ATOM 1498 C CA . LYS A 1 188 ? -6.768 10.297 -38.074 1.00 28.80 188 LYS A CA 1
ATOM 1499 C C . LYS A 1 188 ? -6.368 10.880 -36.717 1.00 28.80 188 LYS A C 1
ATOM 1501 O O . LYS A 1 188 ? -6.007 10.161 -35.792 1.00 28.80 188 LYS A O 1
ATOM 1506 N N . LEU A 1 189 ? -6.418 12.205 -36.621 1.00 30.92 189 LEU A N 1
ATOM 1507 C CA . LEU A 1 189 ? -6.190 12.935 -35.376 1.00 30.92 189 LEU A CA 1
ATOM 1508 C C . LEU A 1 189 ? -7.504 12.978 -34.586 1.00 30.92 189 LEU A C 1
ATOM 1510 O O . LEU A 1 189 ? -8.517 13.469 -35.083 1.00 30.92 189 LEU A O 1
ATOM 1514 N N . LEU A 1 190 ? -7.494 12.431 -33.371 1.00 27.86 190 LEU A N 1
ATOM 1515 C CA . LEU A 1 190 ? -8.572 12.608 -32.397 1.00 27.86 190 LEU A CA 1
ATOM 1516 C C . LEU A 1 190 ? -8.447 14.002 -31.757 1.00 27.86 190 LEU A C 1
ATOM 1518 O O . LEU A 1 190 ? -7.328 14.433 -31.474 1.00 27.86 190 LEU A O 1
ATOM 1522 N N . PRO A 1 191 ? -9.558 14.714 -31.499 1.00 29.62 191 PRO A N 1
ATOM 1523 C CA . PRO A 1 191 ? -9.506 16.026 -30.864 1.00 29.62 191 PRO A CA 1
ATOM 1524 C C . PRO A 1 191 ? -9.286 15.852 -29.358 1.00 29.62 191 PRO A C 1
ATOM 1526 O O . PRO A 1 191 ? -9.907 14.950 -28.813 1.00 29.62 191 PRO A O 1
ATOM 1529 N N . VAL A 1 192 ? -8.491 16.706 -28.690 1.00 44.94 192 VAL A N 1
ATOM 1530 C CA . VAL A 1 192 ? -8.876 17.468 -27.470 1.00 44.94 192 VAL A CA 1
ATOM 1531 C C . VAL A 1 192 ? -7.883 18.623 -27.214 1.00 44.94 192 VAL A C 1
ATOM 1533 O O . VAL A 1 192 ? -6.691 18.541 -27.484 1.00 44.94 192 VAL A O 1
ATOM 1536 N N . THR A 1 193 ? -8.462 19.690 -26.670 1.00 32.12 193 THR A N 1
ATOM 1537 C CA . THR A 1 193 ? -8.032 21.034 -26.284 1.00 32.12 193 THR A CA 1
ATOM 1538 C C . THR A 1 193 ? -7.278 21.184 -24.944 1.00 32.12 193 THR A C 1
ATOM 1540 O O . THR A 1 193 ? -7.673 20.617 -23.927 1.00 32.12 193 THR A O 1
ATOM 1543 N N . SER A 1 194 ? -6.305 22.105 -24.962 1.00 34.28 194 SER A N 1
ATOM 1544 C CA . SER A 1 194 ? -5.895 23.084 -23.931 1.00 34.28 194 SER A CA 1
ATOM 1545 C C . SER A 1 194 ? -5.462 22.613 -22.530 1.00 34.28 194 SER A C 1
ATOM 1547 O O . SER A 1 194 ? -6.267 22.321 -21.645 1.00 34.28 194 SER A O 1
ATOM 1549 N N . CYS A 1 195 ? -4.151 22.718 -22.315 1.00 38.56 195 CYS A N 1
ATOM 1550 C CA . CYS A 1 195 ? -3.409 22.697 -21.058 1.00 38.56 195 CYS A CA 1
ATOM 1551 C C . CYS A 1 195 ? -4.020 23.510 -19.888 1.00 38.56 195 CYS A C 1
ATOM 1553 O O . CYS A 1 195 ? -4.193 24.723 -19.988 1.00 38.56 195 CYS A O 1
ATOM 1555 N N . LYS A 1 196 ? -4.236 22.818 -18.750 1.00 33.59 196 LYS A N 1
ATOM 1556 C CA . LYS A 1 196 ? -4.063 23.257 -17.334 1.00 33.59 196 LYS A CA 1
ATOM 1557 C C . LYS A 1 196 ? -3.716 22.059 -16.404 1.00 33.59 196 LYS A C 1
ATOM 1559 O O . LYS A 1 196 ? -3.851 22.133 -15.188 1.00 33.59 196 LYS A O 1
ATOM 1564 N N . LEU A 1 197 ? -3.310 20.916 -16.970 1.00 36.94 197 LEU A N 1
ATOM 1565 C CA . LEU A 1 197 ? -3.646 19.570 -16.473 1.00 36.94 197 LEU A CA 1
ATOM 1566 C C . LEU A 1 197 ? -2.428 18.654 -16.209 1.00 36.94 197 LEU A C 1
ATOM 1568 O O . LEU A 1 197 ? -2.428 17.482 -16.551 1.00 36.94 197 LEU A O 1
ATOM 1572 N N . PHE A 1 198 ? -1.425 19.154 -15.485 1.00 36.81 198 PHE A N 1
ATOM 1573 C CA . PHE A 1 198 ? -0.755 18.310 -14.471 1.00 36.81 198 PHE A CA 1
ATOM 1574 C C . PHE A 1 198 ? -1.632 18.200 -13.194 1.00 36.81 198 PHE A C 1
ATOM 1576 O O . PHE A 1 198 ? -1.329 17.490 -12.237 1.00 36.81 198 PHE A O 1
ATOM 1583 N N . ALA A 1 199 ? -2.747 18.940 -13.174 1.00 32.38 199 ALA A N 1
ATOM 1584 C CA . ALA A 1 199 ? -3.490 19.365 -11.999 1.00 32.38 199 ALA A CA 1
ATOM 1585 C C . ALA A 1 199 ? -4.713 18.494 -11.657 1.00 32.38 199 ALA A C 1
ATOM 1587 O O . ALA A 1 199 ? -5.818 19.030 -11.580 1.00 32.38 199 ALA A O 1
ATOM 1588 N N . ARG A 1 200 ? -4.494 17.189 -11.410 1.00 31.48 200 ARG A N 1
ATOM 1589 C CA . ARG A 1 200 ? -5.272 16.264 -10.534 1.00 31.48 200 ARG A CA 1
ATOM 1590 C C . ARG A 1 200 ? -5.397 14.875 -11.173 1.00 31.48 200 ARG A C 1
ATOM 1592 O O . ARG A 1 200 ? -6.166 14.715 -12.105 1.00 31.48 200 ARG A O 1
ATOM 1599 N N . ASN A 1 201 ? -4.740 13.877 -10.572 1.00 37.69 201 ASN A N 1
ATOM 1600 C CA . ASN A 1 201 ? -5.015 12.437 -10.719 1.00 37.69 201 ASN A CA 1
ATOM 1601 C C . ASN A 1 201 ? -4.807 11.864 -12.140 1.00 37.69 201 ASN A C 1
ATOM 1603 O O . ASN A 1 201 ? -5.634 12.058 -13.018 1.00 37.69 201 ASN A O 1
ATOM 1607 N N . PHE A 1 202 ? -3.695 11.148 -12.350 1.00 44.69 202 PHE A N 1
ATOM 1608 C CA . PHE A 1 202 ? -3.273 10.522 -13.618 1.00 44.69 202 PHE A CA 1
ATOM 1609 C C . PHE A 1 202 ? -4.416 10.135 -14.584 1.00 44.69 202 PHE A C 1
ATOM 1611 O O . PHE A 1 202 ? -5.216 9.251 -14.291 1.00 44.69 202 PHE A O 1
ATOM 1618 N N . GLY A 1 203 ? -4.430 10.749 -15.773 1.00 31.22 203 GLY A N 1
ATOM 1619 C CA . GLY A 1 203 ? -5.320 10.390 -16.879 1.00 31.22 203 GLY A CA 1
ATOM 1620 C C . GLY A 1 203 ? -5.272 11.420 -18.011 1.00 31.22 203 GLY A C 1
ATOM 1621 O O . GLY A 1 203 ? -5.766 12.528 -17.843 1.00 31.22 203 GLY A O 1
ATOM 1622 N N . ARG A 1 204 ? -4.743 11.006 -19.173 1.00 30.56 204 ARG A N 1
ATOM 1623 C CA . ARG A 1 204 ? -4.445 11.776 -20.408 1.00 30.56 204 ARG A CA 1
ATOM 1624 C C . ARG A 1 204 ? -3.091 12.490 -20.390 1.00 30.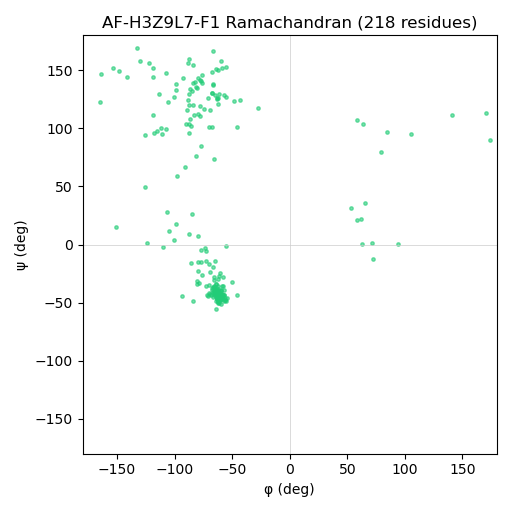56 204 ARG A C 1
ATOM 1626 O O . ARG A 1 204 ? -2.941 13.587 -19.868 1.00 30.56 204 ARG A O 1
ATOM 1633 N N . GLY A 1 205 ? -2.102 11.835 -21.001 1.00 28.25 205 GLY A N 1
ATOM 1634 C CA . GLY A 1 205 ? -0.824 12.451 -21.337 1.00 28.25 205 GLY A CA 1
ATOM 1635 C C . GLY A 1 205 ? -1.021 13.556 -22.373 1.00 28.25 205 GLY A C 1
ATOM 1636 O O . GLY A 1 205 ? -1.664 13.342 -23.400 1.00 28.25 205 GLY A O 1
ATOM 1637 N N . CYS A 1 206 ? -0.482 14.737 -22.084 1.00 29.33 206 CYS A N 1
ATOM 1638 C CA . CYS A 1 206 ? -0.400 15.834 -23.034 1.00 29.33 206 CYS A CA 1
ATOM 1639 C C . CYS A 1 206 ? 0.783 15.607 -23.978 1.00 29.33 206 CYS A C 1
ATOM 1641 O O . CYS A 1 206 ? 1.939 15.702 -23.572 1.00 29.33 206 CYS A O 1
ATOM 1643 N N . LEU A 1 207 ? 0.456 15.361 -25.242 1.00 31.30 207 LEU A N 1
ATOM 1644 C CA . LEU A 1 207 ? 1.317 15.507 -26.408 1.00 31.30 207 LEU A CA 1
ATOM 1645 C C . LEU A 1 207 ? 0.563 16.415 -27.399 1.00 31.30 207 LEU A C 1
ATOM 1647 O O . LEU A 1 207 ? -0.337 15.993 -28.105 1.00 31.30 207 LEU A O 1
ATOM 1651 N N . GLU A 1 208 ? 0.857 17.709 -27.342 1.00 29.53 208 GLU A N 1
ATOM 1652 C CA . GLU A 1 208 ? 0.388 18.826 -28.191 1.00 29.53 208 GLU A CA 1
ATOM 1653 C C . GLU A 1 208 ? 1.252 19.016 -29.478 1.00 29.53 208 GLU A C 1
ATOM 1655 O O . GLU A 1 208 ? 2.354 19.536 -29.398 1.00 29.53 208 GLU A O 1
ATOM 1660 N N . LEU A 1 209 ? 0.788 18.684 -30.681 1.00 28.06 209 LEU A N 1
ATOM 1661 C CA . LEU A 1 209 ? 1.430 19.164 -31.923 1.00 28.06 209 LEU A CA 1
ATOM 1662 C C . LEU A 1 209 ? 0.660 20.377 -32.459 1.00 28.06 209 LEU A C 1
ATOM 1664 O O . LEU A 1 209 ? -0.565 20.328 -32.571 1.00 28.06 209 LEU A O 1
ATOM 1668 N N . TYR A 1 210 ? 1.368 21.449 -32.824 1.00 29.36 210 TYR A N 1
ATOM 1669 C CA . TYR A 1 210 ? 0.807 22.523 -33.652 1.00 29.36 210 TYR A CA 1
ATOM 1670 C C . TYR A 1 210 ? 0.967 22.157 -35.135 1.00 29.36 210 TYR A C 1
ATOM 1672 O O . TYR A 1 210 ? 2.073 21.799 -35.544 1.00 29.36 210 TYR A O 1
ATOM 1680 N N . PRO A 1 211 ? -0.071 22.303 -35.976 1.00 31.28 211 PRO A N 1
ATOM 1681 C CA . PRO A 1 211 ? 0.109 22.322 -37.414 1.00 31.28 211 PRO A CA 1
ATOM 1682 C C . PRO A 1 211 ? 0.511 23.741 -37.827 1.00 31.28 211 PRO A C 1
ATOM 1684 O O . PRO A 1 211 ? -0.310 24.651 -37.780 1.00 31.28 211 PRO A O 1
ATOM 1687 N N . ASN A 1 212 ? 1.749 23.935 -38.273 1.00 33.34 212 ASN A N 1
ATOM 1688 C CA . ASN A 1 212 ? 2.029 25.009 -39.221 1.00 33.34 212 ASN A CA 1
ATOM 1689 C C . ASN A 1 212 ? 2.413 24.368 -40.551 1.00 33.34 212 ASN A C 1
ATOM 1691 O O . ASN A 1 212 ? 3.517 23.864 -40.741 1.00 33.34 212 ASN A O 1
ATOM 1695 N N . LEU A 1 213 ? 1.418 24.347 -41.439 1.00 32.50 213 LEU A N 1
ATOM 1696 C CA . LEU A 1 213 ? 1.560 24.135 -42.873 1.00 32.50 213 LEU A CA 1
ATOM 1697 C C . LEU A 1 213 ? 2.547 25.162 -43.462 1.00 32.50 213 LEU A C 1
ATOM 1699 O O . LEU A 1 213 ? 2.648 26.275 -42.939 1.00 32.50 213 LEU A O 1
ATOM 1703 N N . PRO A 1 214 ? 3.233 24.840 -44.571 1.00 32.19 214 PRO A N 1
ATOM 1704 C CA . PRO A 1 214 ? 4.005 25.830 -45.307 1.00 32.19 214 PRO A CA 1
ATOM 1705 C C . PRO A 1 214 ? 3.061 26.911 -45.845 1.00 32.19 214 PRO A C 1
ATOM 1707 O O . PRO A 1 214 ? 2.085 26.613 -46.537 1.00 32.19 214 PRO A O 1
ATOM 1710 N N . SER A 1 215 ? 3.350 28.177 -45.544 1.00 30.44 215 SER A N 1
ATOM 1711 C CA . SER A 1 215 ? 2.709 29.303 -46.217 1.00 30.44 215 SER A CA 1
ATOM 1712 C C . SER A 1 215 ? 3.163 29.324 -47.678 1.00 30.44 215 SER A C 1
ATOM 1714 O O . SER A 1 215 ? 4.264 29.771 -47.996 1.00 30.44 215 SER A O 1
ATOM 1716 N N . PHE A 1 216 ? 2.312 28.825 -48.570 1.00 38.19 216 PHE A N 1
ATOM 1717 C CA . PHE A 1 216 ? 2.350 29.166 -49.987 1.00 38.19 216 PHE A CA 1
ATOM 1718 C C . PHE A 1 216 ? 1.903 30.622 -50.164 1.00 38.19 216 PHE A C 1
ATOM 1720 O O . PHE A 1 216 ? 0.710 30.893 -50.145 1.00 38.19 216 PHE A O 1
ATOM 1727 N N . THR A 1 217 ? 2.861 31.530 -50.351 1.00 34.19 217 THR A N 1
ATOM 1728 C CA . THR A 1 217 ? 2.719 32.884 -50.930 1.00 34.19 217 THR A CA 1
ATOM 1729 C C . THR A 1 217 ? 4.147 33.340 -51.273 1.00 34.19 217 THR A C 1
ATOM 1731 O O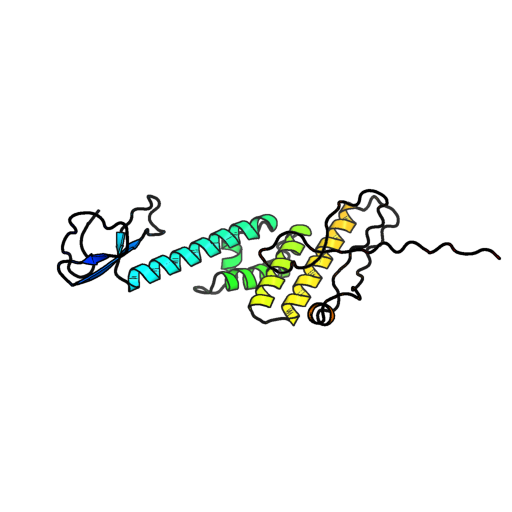 . THR A 1 217 ? 4.981 33.329 -50.376 1.00 34.19 217 THR A O 1
ATOM 1734 N N . ASN A 1 218 ? 4.582 33.714 -52.477 1.00 30.52 218 ASN A N 1
ATOM 1735 C CA . ASN A 1 218 ? 3.934 34.063 -53.734 1.00 30.52 218 ASN A CA 1
ATOM 1736 C C . ASN A 1 218 ? 4.897 33.771 -54.899 1.00 30.52 218 ASN A C 1
ATOM 1738 O O . ASN A 1 218 ? 6.113 33.872 -54.745 1.00 30.52 218 ASN A O 1
ATOM 1742 N N . TRP A 1 219 ? 4.325 33.477 -56.066 1.00 33.34 219 TRP A N 1
ATOM 1743 C CA . TRP A 1 219 ? 4.942 33.740 -57.363 1.00 33.34 219 TRP A CA 1
ATOM 1744 C C . TRP A 1 219 ? 4.777 35.229 -57.690 1.00 33.34 219 TRP A C 1
ATOM 1746 O O . TRP A 1 219 ? 3.639 35.686 -57.765 1.00 33.34 219 TRP A O 1
ATOM 1756 N N . THR A 1 220 ? 5.899 35.931 -57.857 1.00 43.31 220 THR A N 1
ATOM 1757 C CA . THR A 1 220 ? 6.254 36.903 -58.918 1.00 43.31 220 THR A CA 1
ATOM 1758 C C . THR A 1 220 ? 7.676 37.360 -58.652 1.00 43.31 220 THR A C 1
ATOM 1760 O O . THR A 1 220 ? 7.909 37.823 -57.513 1.00 43.31 220 THR A O 1
#

Mean predicted aligned error: 12.05 Å